Protein AF-A0A4R6IFG5-F1 (afdb_monomer_lite)

Foldseek 3Di:
DDPVVVVVVVVPPDPPVLFFDALLLLLLLLLQLLLVLLVLLLVLLVVCLVVVVLVVCVVVDDPVVVCCLVVVLVVLVVVCVVCVVVDALVGNQVSLVVSSNSLSNSLSSLLSVLCNVQVFDSVVLSVLSNVLSVLSNVLSVCSPPPPDDSVVSLVVSLVVLVVSLCCLLVVQPPDDDPVVNVVLNVQLVVLNVLLVVLSVVSVVVSVVSNVVTSNDDPSVSNSVSSVSSSSNNVSSSVNSNSSSVSSRDD

Radius of gyration: 21.95 Å; chains: 1; bounding box: 53×47×75 Å

Sequence (250 aa):
MSEQNLENNYSNLRIKKTYSYTASKYYGFTFLIFAIASAILVLGVYLFTYFNVANRIVMASDISVLSIIFFVPLILLFIFSFFRHKMPPKVFIPISIFLMLVISFWISTIVSLLIIYTSIDLNNIILIFFIPVAFMLLAGVTAWIPGLKISKAYNLLLIGTIAVFVTLIVGYFVTSNWVNTAILTLMTIVYFLMSVIEMYVLKKRAKYVSQIGGRMPLGELLLISFDSAFNLFYIYAMLVYYAALLFGKR

Secondary structure (DSSP, 8-state):
--HHHHHHHHHSS---------HHHHHHHHHHHHHHHHHHHHHHHHHHHHTTHHHHHHHHS-HHHHHHHHHHHHHHHHHHHHHGGG--HHHHHHHHHHHHHHHHHHHHHHHHHHHHHHT--HHHHHHHHHHHHHHHHHHHHHTTSTT--HHHHHHHHHHHHHHHHHHHHHTTTTSS-HHHHHHHHHHHHHHHHHHHHHHHHHHHHHHHHHHHTT-S-HHHHHHHHHHHHHHHHHHHHHHHHHHHHHHT--

pLDDT: mean 75.71, std 14.69, range [36.12, 94.62]

Structure (mmCIF, N/CA/C/O backbone):
data_AF-A0A4R6IFG5-F1
#
_entry.id   AF-A0A4R6IFG5-F1
#
loop_
_atom_site.group_PDB
_atom_site.id
_atom_site.type_symbol
_atom_site.label_atom_id
_atom_site.label_alt_id
_atom_site.label_comp_id
_atom_site.label_asym_id
_atom_site.label_entity_id
_atom_site.label_seq_id
_atom_site.pdbx_PDB_ins_code
_atom_site.Cartn_x
_atom_site.Cartn_y
_atom_site.Cartn_z
_atom_site.occupancy
_atom_site.B_iso_or_equiv
_atom_site.auth_seq_id
_atom_site.auth_comp_id
_atom_site.auth_asym_id
_atom_site.auth_atom_id
_atom_site.pdbx_PDB_model_num
ATOM 1 N N . MET A 1 1 ? -19.857 25.730 52.668 1.00 52.38 1 MET A N 1
ATOM 2 C CA . MET A 1 1 ? -19.714 25.401 51.233 1.00 52.38 1 MET A CA 1
ATOM 3 C C . MET A 1 1 ? -20.719 24.292 50.963 1.00 52.38 1 MET A C 1
ATOM 5 O O . MET A 1 1 ? -20.571 23.236 51.556 1.00 52.38 1 MET A O 1
ATOM 9 N N . SER A 1 2 ? -21.827 24.588 50.277 1.00 52.09 2 SER A N 1
ATOM 10 C CA . SER A 1 2 ? -22.988 23.685 50.196 1.00 52.09 2 SER A CA 1
ATOM 11 C C . SER A 1 2 ? -22.683 22.434 49.366 1.00 52.09 2 SER A C 1
ATOM 13 O O . SER A 1 2 ? -21.966 22.516 48.371 1.00 52.09 2 SER A O 1
ATOM 15 N N . GLU A 1 3 ? -23.249 21.288 49.748 1.00 49.12 3 GLU A N 1
ATOM 16 C CA . GLU A 1 3 ? -23.127 20.010 49.020 1.00 49.12 3 GLU A CA 1
ATOM 17 C C . GLU A 1 3 ? -23.581 20.122 47.551 1.00 49.12 3 GLU A C 1
ATOM 19 O O . GLU A 1 3 ? -22.989 19.502 46.669 1.00 49.12 3 GLU A O 1
ATOM 24 N N . GLN A 1 4 ? -24.508 21.039 47.253 1.00 49.53 4 GLN A N 1
ATOM 25 C CA . GLN A 1 4 ? -24.916 21.389 45.886 1.00 49.53 4 GLN A CA 1
ATOM 26 C C . GLN A 1 4 ? -23.773 21.951 45.013 1.00 49.53 4 GLN A C 1
ATOM 28 O O . GLN A 1 4 ? -23.776 21.767 43.796 1.00 49.53 4 GLN A O 1
ATOM 33 N N . ASN A 1 5 ? -22.765 22.604 45.605 1.00 49.41 5 ASN A N 1
ATOM 34 C CA . ASN A 1 5 ? -21.588 23.090 44.871 1.00 49.41 5 ASN A CA 1
ATOM 35 C C . ASN A 1 5 ? -20.539 21.992 44.625 1.00 49.41 5 ASN A C 1
ATOM 37 O O . ASN A 1 5 ? -19.701 22.144 43.735 1.00 49.41 5 ASN A O 1
ATOM 41 N N . LEU A 1 6 ? -20.583 20.885 45.374 1.00 46.44 6 LEU A N 1
ATOM 42 C CA . LEU A 1 6 ? -19.773 19.696 45.100 1.00 46.44 6 LEU A CA 1
ATOM 43 C C . LEU A 1 6 ? -20.414 18.860 43.983 1.00 46.44 6 LEU A C 1
ATOM 45 O O . LEU A 1 6 ? -19.721 18.512 43.029 1.00 46.44 6 LEU A O 1
ATOM 49 N N . GLU A 1 7 ? -21.732 18.638 44.010 1.00 43.41 7 GLU A N 1
ATOM 50 C CA . GLU A 1 7 ? -22.449 17.928 42.934 1.00 43.41 7 GLU A CA 1
ATOM 51 C C . GLU A 1 7 ? -22.349 18.630 41.567 1.00 43.41 7 GLU A C 1
ATOM 53 O O . GLU A 1 7 ? -22.131 17.973 40.544 1.00 43.41 7 GLU A O 1
ATOM 58 N N . ASN A 1 8 ? -22.404 19.966 41.532 1.00 48.03 8 ASN A N 1
ATOM 59 C CA . ASN A 1 8 ? -22.217 20.732 40.292 1.00 48.03 8 ASN A CA 1
ATOM 60 C C . ASN A 1 8 ? -20.776 20.706 39.748 1.00 48.03 8 ASN A C 1
ATOM 62 O O . ASN A 1 8 ? -20.563 20.926 38.552 1.00 48.03 8 ASN A O 1
ATOM 66 N N . ASN A 1 9 ? -19.782 20.408 40.591 1.00 42.38 9 ASN A N 1
ATOM 67 C CA . ASN A 1 9 ? -18.395 20.239 40.152 1.00 42.38 9 ASN A CA 1
ATOM 68 C C . ASN A 1 9 ? -18.113 18.815 39.646 1.00 42.38 9 ASN A C 1
ATOM 70 O O . ASN A 1 9 ? -17.339 18.644 38.704 1.00 42.38 9 ASN A O 1
ATOM 74 N N . TYR A 1 10 ? -18.779 17.795 40.197 1.00 42.22 10 TYR A N 1
ATOM 75 C CA . TYR A 1 10 ? -18.633 16.413 39.723 1.00 42.22 10 TYR A CA 1
ATOM 76 C C . TYR A 1 10 ? -19.412 16.125 38.432 1.00 42.22 10 TYR A C 1
ATOM 78 O O . TYR A 1 10 ? -18.939 15.341 37.611 1.00 42.22 10 TYR A O 1
ATOM 86 N N . SER A 1 11 ? -20.543 16.793 38.187 1.00 40.38 11 SER A N 1
ATOM 87 C CA . SER A 1 11 ? -21.292 16.649 36.925 1.00 40.38 11 SER A CA 1
ATOM 88 C C . SER A 1 11 ? -20.591 17.298 35.719 1.00 40.38 11 SER A C 1
ATOM 90 O O . SER A 1 11 ? -20.752 16.835 34.588 1.00 40.38 11 SER A O 1
ATOM 92 N N . ASN A 1 12 ? -19.741 18.306 35.951 1.00 37.75 12 ASN A N 1
ATOM 93 C CA . ASN A 1 12 ? -18.931 18.962 34.916 1.00 37.75 12 ASN A CA 1
ATOM 94 C C . ASN A 1 12 ? -17.578 18.274 34.639 1.00 37.75 12 ASN A C 1
ATOM 96 O O . ASN A 1 12 ? -16.922 18.564 33.634 1.00 37.75 12 ASN A O 1
ATOM 100 N N . LEU A 1 13 ? -17.157 17.315 35.468 1.00 40.28 13 LEU A N 1
ATOM 101 C CA . LEU A 1 13 ? -15.914 16.567 35.279 1.00 40.28 13 LEU A CA 1
ATOM 102 C C . LEU A 1 13 ? -16.174 15.226 34.576 1.00 40.28 13 LEU A C 1
ATOM 104 O O . LEU A 1 13 ? -16.272 14.169 35.188 1.00 40.28 13 LEU A O 1
ATOM 108 N N . ARG A 1 14 ? -16.129 15.281 33.239 1.00 40.69 14 ARG A N 1
ATOM 109 C CA . ARG A 1 14 ? -15.938 14.150 32.304 1.00 40.69 14 ARG A CA 1
ATOM 110 C C . ARG A 1 14 ? -17.153 13.266 32.001 1.00 40.69 14 ARG A C 1
ATOM 112 O O . ARG A 1 14 ? -17.050 12.042 32.026 1.00 40.69 14 ARG A O 1
ATOM 119 N N . ILE A 1 15 ? -18.167 13.840 31.356 1.00 38.75 15 ILE A N 1
ATOM 120 C CA . ILE A 1 15 ? -18.724 13.145 30.181 1.00 38.75 15 ILE A CA 1
ATOM 121 C C . ILE A 1 15 ? -17.725 13.346 29.035 1.00 38.75 15 ILE A C 1
ATOM 123 O O . ILE A 1 15 ? -17.885 14.181 28.145 1.00 38.75 15 ILE A O 1
ATOM 127 N N . LYS A 1 16 ? -16.611 12.607 29.079 1.00 38.03 16 LYS A N 1
ATOM 128 C CA . LYS A 1 16 ? -15.703 12.494 27.936 1.00 38.03 16 LYS A CA 1
ATOM 129 C C . LYS A 1 16 ? -16.505 11.756 26.868 1.00 38.03 16 LYS A C 1
ATOM 131 O O . LYS A 1 16 ? -16.640 10.541 26.990 1.00 38.03 16 LYS A O 1
ATOM 136 N N . LYS A 1 17 ? -17.095 12.494 25.908 1.00 36.12 17 LYS A N 1
ATOM 137 C CA . LYS A 1 17 ? -17.912 11.978 24.787 1.00 36.12 17 LYS A CA 1
ATOM 138 C C . LYS A 1 17 ? -17.395 10.604 24.364 1.00 36.12 17 LYS A C 1
ATOM 140 O O . LYS A 1 17 ? -16.374 10.492 23.684 1.00 36.12 17 LYS A O 1
ATOM 145 N N . THR A 1 18 ? -18.061 9.560 24.841 1.00 37.50 18 THR A N 1
ATOM 146 C CA . THR A 1 18 ? -17.676 8.176 24.590 1.00 37.50 18 THR A CA 1
ATOM 147 C C . THR A 1 18 ? -18.303 7.852 23.250 1.00 37.50 18 THR A C 1
ATOM 149 O O . THR A 1 18 ? -19.465 7.471 23.145 1.00 37.50 18 THR A O 1
ATOM 152 N N . TYR A 1 19 ? -17.588 8.196 22.183 1.00 45.41 19 TYR A N 1
ATOM 153 C CA . TYR A 1 19 ? -18.059 7.933 20.836 1.00 45.41 19 TYR A CA 1
ATOM 154 C C . TYR A 1 19 ? -18.209 6.419 20.677 1.00 45.41 19 TYR A C 1
ATOM 156 O O . TYR A 1 19 ? -17.234 5.677 20.773 1.00 45.41 19 TYR A O 1
ATOM 164 N N . SER A 1 20 ? -19.434 5.964 20.406 1.00 51.59 20 SER A N 1
ATOM 165 C CA . SER A 1 20 ? -19.686 4.586 19.995 1.00 51.59 20 SER A CA 1
ATOM 166 C C . SER A 1 20 ? -18.976 4.338 18.661 1.00 51.59 20 SER A C 1
ATOM 168 O O . SER A 1 20 ? -19.439 4.736 17.582 1.00 51.59 20 SER A O 1
ATOM 170 N N . TYR A 1 21 ? -17.767 3.786 18.741 1.00 62.19 21 TYR A N 1
ATOM 171 C CA . TYR A 1 21 ? -17.022 3.314 17.588 1.00 62.19 21 TYR A CA 1
ATOM 172 C C . TYR A 1 21 ? -17.404 1.862 17.336 1.00 62.19 21 TYR A C 1
ATOM 174 O O . TYR A 1 21 ? -17.210 0.987 18.175 1.00 62.19 21 TYR A O 1
ATOM 182 N N . THR A 1 22 ? -18.005 1.632 16.175 1.00 71.81 22 THR A N 1
ATOM 183 C CA . THR A 1 22 ? -18.441 0.319 15.709 1.00 71.81 22 THR A CA 1
ATOM 184 C C . THR A 1 22 ? -17.371 -0.290 14.806 1.00 71.81 22 THR A C 1
ATOM 186 O O . THR A 1 22 ? -16.536 0.426 14.248 1.00 71.81 22 THR A O 1
ATOM 189 N N . ALA A 1 23 ? -17.433 -1.607 14.587 1.00 76.19 23 ALA A N 1
ATOM 190 C CA . ALA A 1 23 ? -16.610 -2.298 13.586 1.00 76.19 23 ALA A CA 1
ATOM 191 C C . ALA A 1 23 ? -16.649 -1.608 12.205 1.00 76.19 23 ALA A C 1
ATOM 193 O O . ALA A 1 23 ? -15.651 -1.591 11.493 1.00 76.19 23 ALA A O 1
ATOM 194 N N . SER A 1 24 ? -17.782 -0.980 11.869 1.00 76.62 24 SER A N 1
ATOM 195 C CA . SER A 1 24 ? -17.971 -0.191 10.648 1.00 76.62 24 SER A CA 1
ATOM 196 C C . SER A 1 24 ? -16.942 0.929 10.503 1.00 76.62 24 SER A C 1
ATOM 198 O O . SER A 1 24 ? -16.309 1.060 9.461 1.00 76.62 24 SER A O 1
ATOM 200 N N . LYS A 1 25 ? -16.707 1.695 11.575 1.00 81.19 25 LYS A N 1
ATOM 201 C CA . LYS A 1 25 ? -15.750 2.808 11.557 1.00 81.19 25 LYS A CA 1
ATOM 202 C C . LYS A 1 25 ? -14.307 2.318 11.457 1.00 81.19 25 LYS A C 1
ATOM 204 O O . LYS A 1 25 ? -13.521 2.936 10.754 1.00 81.19 25 LYS A O 1
ATOM 209 N N . TYR A 1 26 ? -13.971 1.200 12.104 1.00 87.31 26 TYR A N 1
ATOM 210 C CA . TYR A 1 26 ? -12.653 0.567 11.960 1.00 87.31 26 TYR A CA 1
ATOM 211 C C . TYR A 1 26 ? -12.366 0.167 10.504 1.00 87.31 26 TYR A C 1
ATOM 213 O O . TYR A 1 26 ? -11.314 0.520 9.966 1.00 87.31 26 TYR A O 1
ATOM 221 N N . TYR A 1 27 ? -13.314 -0.509 9.844 1.00 84.75 27 TYR A N 1
ATOM 222 C CA . TYR A 1 27 ? -13.197 -0.824 8.418 1.00 84.75 27 TYR A CA 1
ATOM 223 C C . TYR A 1 27 ? -13.094 0.442 7.570 1.00 84.75 27 TYR A C 1
ATOM 225 O O . TYR A 1 27 ? -12.219 0.528 6.715 1.00 84.75 27 TYR A O 1
ATOM 233 N N . GLY A 1 28 ? -13.930 1.442 7.856 1.00 84.31 28 GLY A N 1
ATOM 234 C CA . GLY A 1 28 ? -13.919 2.721 7.158 1.00 84.31 28 GLY A CA 1
ATOM 235 C C . GLY A 1 28 ? -12.562 3.414 7.209 1.00 84.31 28 GLY A C 1
ATOM 236 O O . GLY A 1 28 ? -12.022 3.742 6.159 1.00 84.31 28 GLY A O 1
ATOM 237 N N . PHE A 1 29 ? -11.977 3.586 8.400 1.00 89.00 29 PHE A N 1
ATOM 238 C CA . PHE A 1 29 ? -10.640 4.172 8.546 1.00 89.00 29 PHE A CA 1
ATOM 239 C C . PHE A 1 29 ? -9.570 3.339 7.846 1.00 89.00 29 PHE A C 1
ATOM 241 O O . PHE A 1 29 ? -8.767 3.887 7.097 1.00 89.00 29 PHE A O 1
ATOM 248 N N . THR A 1 30 ? -9.570 2.023 8.063 1.00 90.81 30 THR A N 1
ATOM 249 C CA . THR A 1 30 ? -8.549 1.139 7.492 1.00 90.81 30 THR A CA 1
ATOM 250 C C . THR A 1 30 ? -8.561 1.184 5.965 1.00 90.81 30 THR A C 1
ATOM 252 O O . THR A 1 30 ? -7.515 1.373 5.347 1.00 90.81 30 THR A O 1
ATOM 255 N N . PHE A 1 31 ? -9.737 1.044 5.350 1.00 89.31 31 PHE A N 1
ATOM 256 C CA . PHE A 1 31 ? -9.874 1.022 3.896 1.00 89.31 31 PHE A CA 1
ATOM 257 C C . PHE A 1 31 ? -9.618 2.388 3.263 1.00 89.31 31 PHE A C 1
ATOM 259 O O . PHE A 1 31 ? -9.010 2.435 2.200 1.00 89.31 31 PHE A O 1
ATOM 266 N N . LEU A 1 32 ? -9.993 3.495 3.918 1.00 89.81 32 LEU A N 1
ATOM 267 C CA . LEU A 1 32 ? -9.644 4.839 3.443 1.00 89.81 32 LEU A CA 1
ATOM 268 C C . LEU A 1 32 ? -8.134 5.079 3.457 1.00 89.81 32 LEU A C 1
ATOM 270 O O . LEU A 1 32 ? -7.591 5.521 2.451 1.00 89.81 32 LEU A O 1
ATOM 274 N N . ILE A 1 33 ? -7.452 4.770 4.565 1.00 92.75 33 ILE A N 1
ATOM 275 C CA . ILE A 1 33 ? -5.995 4.953 4.674 1.00 92.75 33 ILE A CA 1
ATOM 276 C C . ILE A 1 33 ? -5.283 4.097 3.623 1.00 92.75 33 ILE A C 1
ATOM 278 O O . ILE A 1 33 ? -4.436 4.607 2.892 1.00 92.75 33 ILE A O 1
ATOM 282 N N . PHE A 1 34 ? -5.671 2.823 3.512 1.00 91.50 34 PHE A N 1
ATOM 283 C CA . PHE A 1 34 ? -5.173 1.925 2.474 1.00 91.50 34 PHE A CA 1
ATOM 284 C C . PHE A 1 34 ? -5.391 2.512 1.076 1.00 91.50 34 PHE A C 1
ATOM 286 O O . PHE A 1 34 ? -4.447 2.605 0.300 1.00 91.50 34 PHE A O 1
ATOM 293 N N . ALA A 1 35 ? -6.617 2.927 0.751 1.00 89.62 35 ALA A N 1
ATOM 294 C CA . ALA A 1 35 ? -6.957 3.396 -0.585 1.00 89.62 35 ALA A CA 1
ATOM 295 C C . ALA A 1 35 ? -6.208 4.681 -0.949 1.00 89.62 35 ALA A C 1
ATOM 297 O O . ALA A 1 35 ? -5.727 4.797 -2.070 1.00 89.62 35 ALA A O 1
ATOM 298 N N . ILE A 1 36 ? -6.055 5.616 -0.008 1.00 92.81 36 ILE A N 1
ATOM 299 C CA . ILE A 1 36 ? -5.284 6.846 -0.223 1.00 92.81 36 ILE A CA 1
ATOM 300 C C . ILE A 1 36 ? -3.812 6.511 -0.488 1.00 92.81 36 ILE A C 1
ATOM 302 O O . ILE A 1 36 ? -3.252 6.988 -1.472 1.00 92.81 36 ILE A O 1
ATOM 306 N N . ALA A 1 37 ? -3.192 5.664 0.340 1.00 94.06 37 ALA A N 1
ATOM 307 C CA . ALA A 1 37 ? -1.796 5.267 0.154 1.00 94.06 37 ALA A CA 1
ATOM 308 C C . ALA A 1 37 ? -1.585 4.535 -1.184 1.00 94.06 37 ALA A C 1
ATOM 310 O O . ALA A 1 37 ? -0.676 4.860 -1.945 1.00 94.06 37 ALA A O 1
ATOM 311 N N . SER A 1 38 ? -2.474 3.601 -1.520 1.00 92.56 38 SER A N 1
ATOM 312 C CA . SER A 1 38 ? -2.431 2.866 -2.783 1.00 92.56 38 SER A CA 1
ATOM 313 C C . SER A 1 38 ? -2.693 3.765 -3.996 1.00 92.56 38 SER A C 1
ATOM 315 O O . SER A 1 38 ? -2.057 3.579 -5.030 1.00 92.56 38 SER A O 1
ATOM 317 N N . ALA A 1 39 ? -3.570 4.769 -3.885 1.00 92.00 39 ALA A N 1
ATOM 318 C CA . ALA A 1 39 ? -3.789 5.760 -4.938 1.00 92.00 39 ALA A CA 1
ATOM 319 C C . ALA A 1 39 ? -2.534 6.606 -5.179 1.00 92.00 39 ALA A C 1
ATOM 321 O O . ALA A 1 39 ? -2.163 6.813 -6.330 1.00 92.00 39 ALA A O 1
ATOM 322 N N . ILE A 1 40 ? -1.853 7.043 -4.113 1.00 94.62 40 ILE A N 1
ATOM 323 C CA . ILE A 1 40 ? -0.576 7.767 -4.213 1.00 94.62 40 ILE A CA 1
ATOM 324 C C . ILE A 1 40 ? 0.470 6.911 -4.932 1.00 94.62 40 ILE A C 1
ATOM 326 O O . ILE A 1 40 ? 1.160 7.422 -5.807 1.00 94.62 40 ILE A O 1
ATOM 330 N N . LEU A 1 41 ? 0.559 5.617 -4.614 1.00 94.31 41 LEU A N 1
ATOM 331 C CA . LEU A 1 41 ? 1.458 4.689 -5.302 1.00 94.31 41 LEU A CA 1
ATOM 332 C C . LEU A 1 41 ? 1.118 4.569 -6.795 1.00 94.31 41 LEU A C 1
ATOM 334 O O . LEU A 1 41 ? 1.992 4.746 -7.636 1.00 94.31 41 LEU A O 1
ATOM 338 N N . VAL A 1 42 ? -0.141 4.309 -7.157 1.00 91.88 42 VAL A N 1
ATOM 339 C CA . VAL A 1 42 ? -0.525 4.131 -8.573 1.00 91.88 42 VAL A CA 1
ATOM 340 C C . VAL A 1 42 ? -0.364 5.431 -9.372 1.00 91.88 42 VAL A C 1
ATOM 342 O O . VAL A 1 42 ? 0.144 5.406 -10.493 1.00 91.88 42 VAL A O 1
ATOM 345 N N . LEU A 1 43 ? -0.727 6.578 -8.789 1.00 92.25 43 LEU A N 1
ATOM 346 C CA . LEU A 1 43 ? -0.474 7.893 -9.387 1.00 92.25 43 LEU A CA 1
ATOM 347 C C . LEU A 1 43 ? 1.026 8.174 -9.514 1.00 92.25 43 LEU A C 1
ATOM 349 O O . LEU A 1 43 ? 1.457 8.718 -10.526 1.00 92.25 43 LEU A O 1
ATOM 353 N N . GLY A 1 44 ? 1.820 7.776 -8.520 1.00 92.25 44 GLY A N 1
ATOM 354 C CA . GLY A 1 44 ? 3.276 7.856 -8.552 1.00 92.25 44 GLY A CA 1
ATOM 355 C C . GLY A 1 44 ? 3.856 7.091 -9.735 1.00 92.25 44 GLY A C 1
ATOM 356 O O . GLY A 1 44 ? 4.626 7.669 -10.498 1.00 92.25 44 GLY A O 1
ATOM 357 N N . VAL A 1 45 ? 3.436 5.837 -9.945 1.00 91.44 45 VAL A N 1
ATOM 358 C CA . VAL A 1 45 ? 3.821 5.032 -11.119 1.00 91.44 45 VAL A CA 1
ATOM 359 C C . VAL A 1 45 ? 3.490 5.779 -12.410 1.00 91.44 45 VAL A C 1
ATOM 361 O O . VAL A 1 45 ? 4.384 6.006 -13.222 1.00 91.44 45 VAL A O 1
ATOM 364 N N . TYR A 1 46 ? 2.239 6.225 -12.574 1.00 90.81 46 TYR A N 1
ATOM 365 C CA . TYR A 1 46 ? 1.801 6.937 -13.779 1.00 90.81 46 TYR A CA 1
ATOM 366 C C . TYR A 1 46 ? 2.644 8.180 -14.060 1.00 90.81 46 TYR A C 1
ATOM 368 O O . TYR A 1 46 ? 3.202 8.320 -15.147 1.00 90.81 46 TYR A O 1
ATOM 376 N N . LEU A 1 47 ? 2.767 9.071 -13.073 1.00 91.56 47 LEU A N 1
ATOM 377 C CA . LEU A 1 47 ? 3.497 10.327 -13.221 1.00 91.56 47 LEU A CA 1
ATOM 378 C C . LEU A 1 47 ? 4.983 10.067 -13.473 1.00 91.56 47 LEU A C 1
ATOM 380 O O . LEU A 1 47 ? 5.585 10.723 -14.321 1.00 91.56 47 LEU A O 1
ATOM 384 N N . PHE A 1 48 ? 5.585 9.100 -12.779 1.00 91.88 48 PHE A N 1
ATOM 385 C CA . PHE A 1 48 ? 7.008 8.815 -12.931 1.00 91.88 48 PHE A CA 1
ATOM 386 C C . PHE A 1 48 ? 7.315 8.213 -14.294 1.00 91.88 48 PHE A C 1
ATOM 388 O O . PHE A 1 48 ? 8.391 8.484 -14.828 1.00 91.88 48 PHE A O 1
ATOM 395 N N . THR A 1 49 ? 6.406 7.411 -14.851 1.00 89.94 49 THR A N 1
ATOM 396 C CA . THR A 1 49 ? 6.552 6.867 -16.203 1.00 89.94 49 THR A CA 1
ATOM 397 C C . THR A 1 49 ? 6.299 7.940 -17.254 1.00 89.94 49 THR A C 1
ATOM 399 O O . THR A 1 49 ? 7.147 8.148 -18.117 1.00 89.94 49 THR A O 1
ATOM 402 N N . TYR A 1 50 ? 5.199 8.689 -17.141 1.00 88.94 50 TYR A N 1
ATOM 403 C CA . TYR A 1 50 ? 4.817 9.730 -18.100 1.00 88.94 50 TYR A CA 1
ATOM 404 C C . TYR A 1 50 ? 5.872 10.840 -18.219 1.00 88.94 50 TYR A C 1
ATOM 406 O O . TYR A 1 50 ? 6.279 11.209 -19.317 1.00 88.94 50 TYR A O 1
ATOM 414 N N . PHE A 1 51 ? 6.371 11.345 -17.088 1.00 90.00 51 PHE A N 1
ATOM 415 C CA . PHE A 1 51 ? 7.408 12.383 -17.062 1.00 90.00 51 PHE A CA 1
ATOM 416 C C . PHE A 1 51 ? 8.835 11.825 -17.145 1.00 90.00 51 PHE A C 1
ATOM 418 O O . PHE A 1 51 ? 9.804 12.588 -17.083 1.00 90.00 51 PHE A O 1
ATOM 425 N N . ASN A 1 52 ? 8.981 10.504 -17.280 1.00 87.06 52 ASN A N 1
ATOM 426 C CA . ASN A 1 52 ? 10.265 9.811 -17.343 1.00 87.06 52 ASN A CA 1
ATOM 427 C C . ASN A 1 52 ? 11.182 10.135 -16.140 1.00 87.06 52 ASN A C 1
ATOM 429 O O . ASN A 1 52 ? 12.409 10.171 -16.254 1.00 87.06 52 ASN A O 1
ATOM 433 N N . VAL A 1 53 ? 10.577 10.413 -14.977 1.00 85.44 53 VAL A N 1
ATOM 434 C CA . VAL A 1 53 ? 11.264 10.838 -13.744 1.00 85.44 53 VAL A CA 1
ATOM 435 C C . VAL A 1 53 ? 12.224 9.755 -13.288 1.00 85.44 53 VAL A C 1
ATOM 437 O O . VAL A 1 53 ? 13.362 10.052 -12.948 1.00 85.44 53 VAL A O 1
ATOM 440 N N . ALA A 1 54 ? 11.789 8.496 -13.331 1.00 80.50 54 ALA A N 1
ATOM 441 C CA . ALA A 1 54 ? 12.599 7.386 -12.860 1.00 80.50 54 ALA A CA 1
ATOM 442 C C . ALA A 1 54 ? 13.879 7.217 -13.701 1.00 80.50 54 ALA A C 1
ATOM 444 O O . ALA A 1 54 ? 14.963 7.081 -13.141 1.00 80.50 54 ALA A O 1
ATOM 445 N N . ASN A 1 55 ? 13.784 7.329 -15.032 1.00 83.19 55 ASN A N 1
ATOM 446 C CA . ASN A 1 55 ? 14.951 7.276 -15.917 1.00 83.19 55 ASN A CA 1
ATOM 447 C C . ASN A 1 55 ? 15.895 8.470 -15.690 1.00 83.19 55 ASN A C 1
ATOM 449 O O . ASN A 1 55 ? 17.108 8.302 -15.628 1.00 83.19 55 ASN A O 1
ATOM 453 N N . ARG A 1 56 ? 15.348 9.677 -15.482 1.00 83.62 56 ARG A N 1
ATOM 454 C CA . ARG A 1 56 ? 16.151 10.864 -15.136 1.00 83.62 56 ARG A CA 1
ATOM 455 C C . ARG A 1 56 ? 16.873 10.706 -13.801 1.00 83.62 56 ARG A C 1
ATOM 457 O O . ARG A 1 56 ? 18.025 11.108 -13.704 1.00 83.62 56 ARG A O 1
ATOM 464 N N . ILE A 1 57 ? 16.226 10.105 -12.801 1.00 81.19 57 ILE A N 1
ATOM 465 C CA . ILE A 1 57 ? 16.862 9.781 -11.519 1.00 81.19 57 ILE A CA 1
ATOM 466 C C . ILE A 1 57 ? 18.038 8.836 -11.762 1.00 81.19 57 ILE A C 1
ATOM 468 O O . ILE A 1 57 ? 19.130 9.135 -11.302 1.00 81.19 57 ILE A O 1
ATOM 472 N N . VAL A 1 58 ? 17.862 7.754 -12.524 1.00 80.12 58 VAL A N 1
ATOM 473 C CA . VAL A 1 58 ? 18.948 6.798 -12.808 1.00 80.12 58 VAL A CA 1
ATOM 474 C C . VAL A 1 58 ? 20.098 7.437 -13.591 1.00 80.12 58 VAL A C 1
ATOM 476 O O . VAL A 1 58 ? 21.252 7.185 -13.273 1.00 80.12 58 VAL A O 1
ATOM 479 N N . MET A 1 59 ? 19.803 8.286 -14.576 1.00 80.12 59 MET A N 1
ATOM 480 C CA . MET A 1 59 ? 20.825 8.934 -15.406 1.00 80.12 59 MET A CA 1
ATOM 481 C C . MET A 1 59 ? 21.590 10.053 -14.689 1.00 80.12 59 MET A C 1
ATOM 483 O O . MET A 1 59 ? 22.762 10.266 -14.979 1.00 80.12 59 MET A O 1
ATOM 487 N N . ALA A 1 60 ? 20.933 10.793 -13.793 1.00 75.75 60 ALA A N 1
ATOM 488 C CA . ALA A 1 60 ? 21.542 11.917 -13.081 1.00 75.75 60 ALA A CA 1
ATOM 489 C C . ALA A 1 60 ? 22.219 11.509 -11.763 1.00 75.75 60 ALA A C 1
ATOM 491 O O . ALA A 1 60 ? 22.981 12.293 -11.199 1.00 75.75 60 ALA A O 1
ATOM 492 N N . SER A 1 61 ? 21.908 10.320 -11.244 1.00 76.75 61 SER A N 1
ATOM 493 C CA . SER A 1 61 ? 22.354 9.880 -9.924 1.00 76.75 61 SER A CA 1
ATOM 494 C C . SER A 1 61 ? 23.600 9.016 -10.015 1.00 76.75 61 SER A C 1
ATOM 496 O O . SER A 1 61 ? 23.637 8.029 -10.743 1.00 76.75 61 SER A O 1
ATOM 498 N N . ASP A 1 62 ? 24.590 9.345 -9.193 1.00 79.12 62 ASP A N 1
ATOM 499 C CA . ASP A 1 62 ? 25.730 8.469 -8.950 1.00 79.12 62 ASP A CA 1
ATOM 500 C C . ASP A 1 62 ? 25.286 7.168 -8.236 1.00 79.12 62 ASP A C 1
ATOM 502 O O . ASP A 1 62 ? 24.228 7.110 -7.594 1.00 79.12 62 ASP A O 1
ATOM 506 N N . ILE A 1 63 ? 26.101 6.112 -8.315 1.00 77.19 63 ILE A N 1
ATOM 507 C CA . ILE A 1 63 ? 25.832 4.779 -7.736 1.00 77.19 63 ILE A CA 1
ATOM 508 C C . ILE A 1 63 ? 25.517 4.878 -6.233 1.00 77.19 63 ILE A C 1
ATOM 510 O O . ILE A 1 63 ? 24.685 4.132 -5.706 1.00 77.19 63 ILE A O 1
ATOM 514 N N . SER A 1 64 ? 26.142 5.837 -5.551 1.00 73.44 64 SER A N 1
ATOM 515 C CA . SER A 1 64 ? 25.929 6.164 -4.139 1.00 73.44 64 SER A CA 1
ATOM 516 C C . SER A 1 64 ? 24.504 6.666 -3.848 1.00 73.44 64 SER A C 1
ATOM 518 O O . SER A 1 64 ? 23.884 6.263 -2.865 1.00 73.44 64 SER A O 1
ATOM 520 N N . VAL A 1 65 ? 23.930 7.483 -4.731 1.00 75.06 65 VAL A N 1
ATOM 521 C CA . VAL A 1 65 ? 22.569 8.025 -4.592 1.00 75.06 65 VAL A CA 1
ATOM 522 C C . VAL A 1 65 ? 21.526 6.952 -4.902 1.00 75.06 65 VAL A C 1
ATOM 524 O O . VAL A 1 65 ? 20.525 6.835 -4.192 1.00 75.06 65 VAL A O 1
ATOM 527 N N . LEU A 1 66 ? 21.784 6.103 -5.901 1.00 75.50 66 LEU A N 1
ATOM 528 C CA . LEU A 1 66 ? 20.918 4.963 -6.200 1.00 75.50 66 LEU A CA 1
ATOM 529 C C . LEU A 1 66 ? 20.859 3.988 -5.024 1.00 75.50 66 LEU A C 1
ATOM 531 O O . LEU A 1 66 ? 19.771 3.612 -4.592 1.00 75.50 66 LEU A O 1
ATOM 535 N N . SER A 1 67 ? 22.000 3.634 -4.435 1.00 75.00 67 SER A N 1
ATOM 536 C CA . SER A 1 67 ? 22.014 2.737 -3.274 1.00 75.00 67 SER A CA 1
ATOM 537 C C . SER A 1 67 ? 21.256 3.319 -2.071 1.00 75.00 67 SER A C 1
ATOM 539 O O . SER A 1 67 ? 20.530 2.579 -1.408 1.00 75.00 67 SER A O 1
ATOM 541 N N . ILE A 1 68 ? 21.282 4.635 -1.843 1.00 78.75 68 ILE A N 1
ATOM 542 C CA . ILE A 1 68 ? 20.441 5.285 -0.818 1.00 78.75 68 ILE A CA 1
ATOM 543 C C . ILE A 1 68 ? 18.944 5.087 -1.109 1.00 78.75 68 ILE A C 1
ATOM 545 O O . ILE A 1 68 ? 18.200 4.680 -0.216 1.00 78.75 68 ILE A O 1
ATOM 549 N N . ILE A 1 69 ? 18.503 5.312 -2.351 1.00 76.00 69 ILE A N 1
ATOM 550 C CA . ILE A 1 69 ? 17.094 5.161 -2.758 1.00 76.00 69 ILE A CA 1
ATOM 551 C C . ILE A 1 69 ? 16.602 3.718 -2.567 1.00 76.00 69 ILE A C 1
ATOM 553 O O . ILE A 1 69 ? 15.442 3.517 -2.214 1.00 76.00 69 ILE A O 1
ATOM 557 N N . PHE A 1 70 ? 17.466 2.717 -2.759 1.00 76.69 70 PHE A N 1
ATOM 558 C CA . PHE A 1 70 ? 17.094 1.305 -2.622 1.00 76.69 70 PHE A CA 1
ATOM 559 C C . PHE A 1 70 ? 17.209 0.759 -1.191 1.00 76.69 70 PHE A C 1
ATOM 561 O O . PHE A 1 70 ? 16.323 0.027 -0.749 1.00 76.69 70 PHE A O 1
ATOM 568 N N . PHE A 1 71 ? 18.266 1.097 -0.446 1.00 82.00 71 PHE A N 1
ATOM 569 C CA . PHE A 1 71 ? 18.540 0.482 0.858 1.00 82.00 71 PHE A CA 1
ATOM 570 C C . PHE A 1 71 ? 17.918 1.227 2.041 1.00 82.00 71 PHE A C 1
ATOM 572 O O . PHE A 1 71 ? 17.507 0.582 3.008 1.00 82.00 71 PHE A O 1
ATOM 579 N N . VAL A 1 72 ? 17.790 2.558 1.988 1.00 84.25 72 VAL A N 1
ATOM 580 C CA . VAL A 1 72 ? 17.229 3.332 3.112 1.00 84.25 72 VAL A CA 1
ATOM 581 C C . VAL A 1 72 ? 15.769 2.965 3.406 1.00 84.25 72 VAL A C 1
ATOM 583 O O . VAL A 1 72 ? 15.469 2.710 4.575 1.00 84.25 72 VAL A O 1
ATOM 586 N N . PRO A 1 73 ? 14.861 2.843 2.414 1.00 84.94 73 PRO A N 1
ATOM 587 C CA . PRO A 1 73 ? 13.495 2.373 2.663 1.00 84.94 73 PRO A CA 1
ATOM 588 C C . PRO A 1 73 ? 13.448 1.003 3.342 1.00 84.94 73 PRO A C 1
ATOM 590 O O . PRO A 1 73 ? 12.617 0.764 4.217 1.00 84.94 73 PRO A O 1
ATOM 593 N N . LEU A 1 74 ? 14.367 0.115 2.962 1.00 84.31 74 LEU A N 1
ATOM 594 C CA . LEU A 1 74 ? 14.439 -1.262 3.438 1.00 84.31 74 LEU A CA 1
ATOM 595 C C . LEU A 1 74 ? 14.907 -1.321 4.900 1.00 84.31 74 LEU A C 1
ATOM 597 O O . LEU A 1 74 ? 14.294 -1.999 5.725 1.00 84.31 74 LEU A O 1
ATOM 601 N N . ILE A 1 75 ? 15.929 -0.535 5.248 1.00 86.44 75 ILE A N 1
ATOM 602 C CA . ILE A 1 75 ? 16.409 -0.378 6.628 1.00 86.44 75 ILE A CA 1
ATOM 603 C C . ILE A 1 75 ? 15.327 0.263 7.504 1.00 86.44 75 ILE A C 1
ATOM 605 O O . ILE A 1 75 ? 15.065 -0.210 8.610 1.00 86.44 75 ILE A O 1
ATOM 609 N N . LEU A 1 76 ? 14.655 1.307 7.012 1.00 87.25 76 LEU A N 1
ATOM 610 C CA . LEU A 1 76 ? 13.565 1.963 7.737 1.00 87.25 76 LEU A CA 1
ATOM 611 C C . LEU A 1 76 ? 12.396 1.004 7.996 1.00 87.25 76 LEU A C 1
ATOM 613 O O . LEU A 1 76 ? 11.878 0.962 9.112 1.00 87.25 76 LEU A O 1
ATOM 617 N N . LEU A 1 77 ? 12.021 0.194 7.001 1.00 86.88 77 LEU A N 1
ATOM 618 C CA . LEU A 1 77 ? 11.025 -0.871 7.138 1.00 86.88 77 LEU A CA 1
ATOM 619 C C . LEU A 1 77 ? 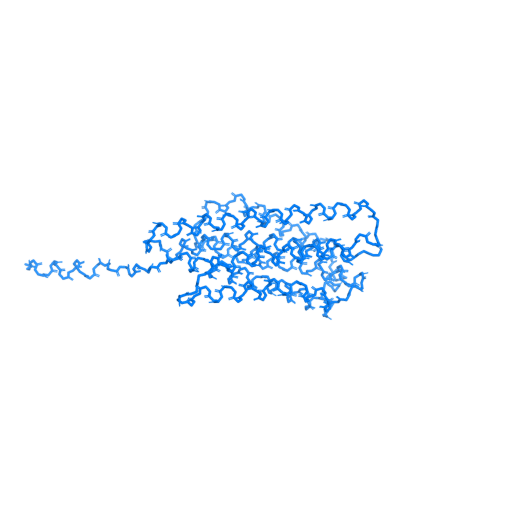11.425 -1.906 8.191 1.00 86.88 77 LEU A C 1
ATOM 621 O O . LEU A 1 77 ? 10.590 -2.321 8.999 1.00 86.88 77 LEU A O 1
ATOM 625 N N . PHE A 1 78 ? 12.695 -2.310 8.196 1.00 86.50 78 PHE A N 1
ATOM 626 C CA . PHE A 1 78 ? 13.229 -3.259 9.164 1.00 86.50 78 PHE A CA 1
ATOM 627 C C . PHE A 1 78 ? 13.144 -2.696 10.587 1.00 86.50 78 PHE A C 1
ATOM 629 O O . PHE A 1 78 ? 12.513 -3.303 11.453 1.00 86.50 78 PHE A O 1
ATOM 636 N N . ILE A 1 79 ? 13.681 -1.494 10.816 1.00 87.38 79 ILE A N 1
ATOM 637 C CA . ILE A 1 79 ? 13.626 -0.808 12.116 1.00 87.38 79 ILE A CA 1
ATOM 638 C C . ILE A 1 79 ? 12.171 -0.666 12.573 1.00 87.38 79 ILE A C 1
ATOM 640 O O . ILE A 1 79 ? 11.823 -1.037 13.696 1.00 87.38 79 ILE A O 1
ATOM 644 N N . PHE A 1 80 ? 11.288 -0.189 11.697 1.00 88.19 80 PHE A N 1
ATOM 645 C CA . PHE A 1 80 ? 9.879 -0.024 12.028 1.00 88.19 80 PHE A CA 1
ATOM 646 C C . PHE A 1 80 ? 9.214 -1.340 12.433 1.00 88.19 80 PHE A C 1
ATOM 648 O O . PHE A 1 80 ? 8.530 -1.390 13.453 1.00 88.19 80 PHE A O 1
ATOM 655 N N . SER A 1 81 ? 9.465 -2.423 11.697 1.00 84.88 81 SER A N 1
ATOM 656 C CA . SER A 1 81 ? 8.893 -3.741 11.990 1.00 84.88 81 SER A CA 1
ATOM 657 C C . SER A 1 81 ? 9.297 -4.261 13.372 1.00 84.88 81 SER A C 1
ATOM 659 O O . SER A 1 81 ? 8.468 -4.843 14.074 1.00 84.88 81 SER A O 1
ATOM 661 N N . PHE A 1 82 ? 10.535 -3.997 13.801 1.00 85.94 82 PHE A N 1
ATOM 662 C CA . PHE A 1 82 ? 11.014 -4.367 15.134 1.00 85.94 82 PHE A CA 1
ATOM 663 C C . PHE A 1 82 ? 10.415 -3.499 16.238 1.00 85.94 82 PHE A C 1
ATOM 665 O O . PHE A 1 82 ? 9.998 -4.023 17.270 1.00 85.94 82 PHE A O 1
ATOM 672 N N . PHE A 1 83 ? 10.334 -2.184 16.044 1.00 87.06 83 PHE A N 1
ATOM 673 C CA . PHE A 1 83 ? 9.938 -1.269 17.116 1.00 87.06 83 PHE A CA 1
ATOM 674 C C . PHE A 1 83 ? 8.436 -0.962 17.168 1.00 87.06 83 PHE A C 1
ATOM 676 O O . PHE A 1 83 ? 7.973 -0.470 18.198 1.00 87.06 83 PHE A O 1
ATOM 683 N N . ARG A 1 84 ? 7.646 -1.297 16.132 1.00 82.88 84 ARG A N 1
ATOM 684 C CA . ARG A 1 84 ? 6.228 -0.896 16.018 1.00 82.88 84 ARG A CA 1
ATOM 685 C C . ARG A 1 84 ? 5.375 -1.214 17.245 1.00 82.88 84 ARG A C 1
ATOM 687 O O . ARG A 1 84 ? 4.556 -0.399 17.646 1.00 82.88 84 ARG A O 1
ATOM 694 N N . HIS A 1 85 ? 5.597 -2.368 17.875 1.00 80.56 85 HIS A N 1
ATOM 695 C CA . HIS A 1 85 ? 4.790 -2.849 19.000 1.00 80.56 85 HIS A CA 1
ATOM 696 C C . HIS A 1 85 ? 5.013 -2.064 20.304 1.00 80.56 85 HIS A C 1
ATOM 698 O O . HIS A 1 85 ? 4.210 -2.177 21.227 1.00 80.56 85 HIS A O 1
ATOM 704 N N . LYS A 1 86 ? 6.087 -1.268 20.387 1.00 84.19 86 LYS A N 1
ATOM 705 C CA . LYS A 1 86 ? 6.428 -0.436 21.552 1.00 84.19 86 LYS A CA 1
ATOM 706 C C . LYS A 1 86 ? 6.134 1.052 21.330 1.00 84.19 86 LYS A C 1
ATOM 708 O O . LYS A 1 86 ? 6.350 1.850 22.238 1.00 84.19 86 LYS A O 1
ATOM 713 N N . MET A 1 87 ? 5.679 1.450 20.139 1.00 85.25 87 MET A N 1
ATOM 714 C CA . MET A 1 87 ? 5.507 2.864 19.800 1.00 85.25 87 MET A CA 1
ATOM 715 C C . MET A 1 87 ? 4.169 3.421 20.309 1.00 85.25 87 MET A C 1
ATOM 717 O O . MET A 1 87 ? 3.119 2.831 20.048 1.00 85.25 87 MET A O 1
ATOM 721 N N . PRO A 1 88 ? 4.158 4.594 20.970 1.00 86.62 88 PRO A N 1
ATOM 722 C CA . PRO A 1 88 ? 2.912 5.266 21.316 1.00 86.62 88 PRO A CA 1
ATOM 723 C C . PRO A 1 88 ? 2.209 5.810 20.053 1.00 86.62 88 PRO A C 1
ATOM 725 O O . PRO A 1 88 ? 2.888 6.167 19.085 1.00 86.62 88 PRO A O 1
ATOM 728 N N . PRO A 1 89 ? 0.869 5.992 20.058 1.00 83.31 89 PRO A N 1
ATOM 729 C CA . PRO A 1 89 ? 0.107 6.428 18.878 1.00 83.31 89 PRO A CA 1
ATOM 730 C C . PRO A 1 89 ? 0.619 7.714 18.218 1.00 83.31 89 PRO A C 1
ATOM 732 O O . PRO A 1 89 ? 0.623 7.823 16.994 1.00 83.31 89 PRO A O 1
ATOM 735 N N . LYS A 1 90 ? 1.093 8.673 19.027 1.00 86.75 90 LYS A N 1
ATOM 736 C CA . LYS A 1 90 ? 1.632 9.962 18.558 1.00 86.75 90 LYS A CA 1
ATOM 737 C C . LYS A 1 90 ? 2.877 9.819 17.678 1.00 86.75 90 LYS A C 1
ATOM 739 O O . LYS A 1 90 ? 3.146 10.707 16.884 1.00 86.75 90 LYS A O 1
ATOM 744 N N . VAL A 1 91 ? 3.626 8.732 17.844 1.00 88.25 91 VAL A N 1
ATOM 745 C CA . VAL A 1 91 ? 4.853 8.435 17.091 1.00 88.25 91 VAL A CA 1
ATOM 746 C C . VAL A 1 91 ? 4.560 7.415 15.993 1.00 88.25 91 VAL A C 1
ATOM 748 O O . VAL A 1 91 ? 4.990 7.586 14.857 1.00 88.25 91 VAL A O 1
ATOM 751 N N . PHE A 1 92 ? 3.756 6.396 16.306 1.00 89.50 92 PHE A N 1
ATOM 752 C CA . PHE A 1 92 ? 3.398 5.334 15.371 1.00 89.50 92 PHE A CA 1
ATOM 753 C C . PHE A 1 92 ? 2.702 5.861 14.110 1.00 89.50 92 PHE A C 1
ATOM 755 O O . PHE A 1 92 ? 3.075 5.479 13.003 1.00 89.50 92 PHE A O 1
ATOM 762 N N . ILE A 1 93 ? 1.708 6.746 14.260 1.00 88.94 93 ILE A N 1
ATOM 763 C CA . ILE A 1 93 ? 0.906 7.228 13.127 1.00 88.94 93 ILE A CA 1
ATOM 764 C C . ILE A 1 93 ? 1.760 8.049 12.139 1.00 88.94 93 ILE A C 1
ATOM 766 O O . ILE A 1 93 ? 1.778 7.682 10.963 1.00 88.94 93 ILE A O 1
ATOM 770 N N . PRO A 1 94 ? 2.514 9.091 12.559 1.00 90.88 94 PRO A N 1
ATOM 771 C CA . PRO A 1 94 ? 3.370 9.840 11.636 1.00 90.88 94 PRO A CA 1
ATOM 772 C C . PRO A 1 94 ? 4.420 8.971 10.941 1.00 90.88 94 PRO A C 1
ATOM 774 O O . PRO A 1 94 ? 4.616 9.112 9.737 1.00 90.88 94 PRO A O 1
ATOM 777 N N . ILE A 1 95 ? 5.055 8.041 11.666 1.00 90.81 95 ILE A N 1
ATOM 778 C CA . ILE A 1 95 ? 6.050 7.134 11.076 1.00 90.81 95 ILE A CA 1
ATOM 779 C C . ILE A 1 95 ? 5.395 6.189 10.063 1.00 90.81 95 ILE A C 1
ATOM 781 O O . ILE A 1 95 ? 5.952 5.980 8.990 1.00 90.81 95 ILE A O 1
ATOM 785 N N . SER A 1 96 ? 4.202 5.661 10.355 1.00 90.12 96 SER A N 1
ATOM 786 C CA . SER A 1 96 ? 3.464 4.798 9.421 1.00 90.12 96 SER A CA 1
ATOM 787 C C . SER A 1 96 ? 3.119 5.535 8.128 1.00 90.12 96 SER A C 1
ATOM 789 O O . SER A 1 96 ? 3.315 4.989 7.047 1.00 90.12 96 SER A O 1
ATOM 791 N N . ILE A 1 97 ? 2.655 6.787 8.227 1.00 92.19 97 ILE A N 1
ATOM 792 C CA . ILE A 1 97 ? 2.371 7.640 7.062 1.00 92.19 97 ILE A CA 1
ATOM 793 C C . ILE A 1 97 ? 3.652 7.890 6.266 1.00 92.19 97 ILE A C 1
ATOM 795 O O . ILE A 1 97 ? 3.671 7.691 5.053 1.00 92.19 97 ILE A O 1
ATOM 799 N N . PHE A 1 98 ? 4.731 8.289 6.943 1.00 92.50 98 PHE A N 1
ATOM 800 C CA . PHE A 1 98 ? 6.021 8.527 6.303 1.00 92.50 98 PHE A CA 1
ATOM 801 C C . PHE A 1 98 ? 6.519 7.279 5.564 1.00 92.50 98 PHE A C 1
ATOM 803 O O . PHE A 1 98 ? 6.897 7.368 4.400 1.00 92.50 98 PHE A O 1
ATOM 810 N N . LEU A 1 99 ? 6.439 6.102 6.185 1.00 92.06 99 LEU A N 1
ATOM 811 C CA . LEU A 1 99 ? 6.819 4.842 5.550 1.00 92.06 99 LEU A CA 1
ATOM 812 C C . LEU A 1 99 ? 5.925 4.486 4.366 1.00 92.06 99 LEU A C 1
ATOM 814 O O . LEU A 1 99 ? 6.451 4.066 3.342 1.00 92.06 99 LEU A O 1
ATOM 818 N N . MET A 1 100 ? 4.605 4.674 4.459 1.00 94.06 100 MET A N 1
ATOM 819 C CA . MET A 1 100 ? 3.707 4.468 3.316 1.00 94.06 100 MET A CA 1
ATOM 820 C C . MET A 1 100 ? 4.113 5.347 2.130 1.00 94.06 100 MET A C 1
ATOM 822 O O . MET A 1 100 ? 4.145 4.863 1.000 1.00 94.06 100 MET A O 1
ATOM 826 N N . LEU A 1 101 ? 4.476 6.611 2.373 1.00 93.06 101 LEU A N 1
ATOM 827 C CA . LEU A 1 101 ? 4.954 7.525 1.331 1.00 93.06 101 LEU A CA 1
ATOM 828 C C . LEU A 1 101 ? 6.309 7.093 0.760 1.00 93.06 101 LEU A C 1
ATOM 830 O O . LEU A 1 101 ? 6.467 7.055 -0.458 1.00 93.06 101 LEU A O 1
ATOM 834 N N . VAL A 1 102 ? 7.263 6.716 1.615 1.00 91.75 102 VAL A N 1
ATOM 835 C CA . VAL A 1 102 ? 8.591 6.239 1.195 1.00 91.75 102 VAL A CA 1
ATOM 836 C C . VAL A 1 102 ? 8.479 4.965 0.357 1.00 91.75 102 VAL A C 1
ATOM 838 O O . VAL A 1 102 ? 9.082 4.877 -0.709 1.00 91.75 102 VAL A O 1
ATOM 841 N N . ILE A 1 103 ? 7.666 3.997 0.786 1.00 91.75 103 ILE A N 1
ATOM 842 C CA . ILE A 1 103 ? 7.400 2.761 0.037 1.00 91.75 103 ILE A CA 1
ATOM 843 C C . ILE A 1 103 ? 6.687 3.081 -1.276 1.00 91.75 103 ILE A C 1
ATOM 845 O O . ILE A 1 103 ? 7.056 2.527 -2.308 1.00 91.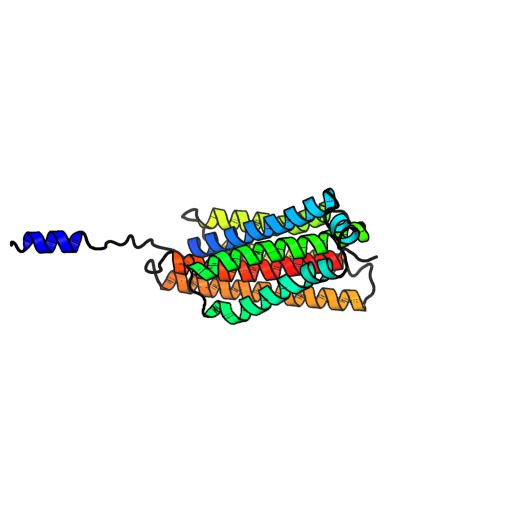75 103 ILE A O 1
ATOM 849 N N . SER A 1 104 ? 5.704 3.989 -1.263 1.00 93.31 104 SER A N 1
ATOM 850 C CA . SER A 1 104 ? 5.015 4.428 -2.482 1.00 93.31 104 SER A CA 1
ATOM 851 C C . SER A 1 104 ? 6.004 4.999 -3.488 1.00 93.31 104 SER A C 1
ATOM 853 O O . SER A 1 104 ? 6.005 4.574 -4.637 1.00 93.31 104 SER A O 1
ATOM 855 N N . PHE A 1 105 ? 6.879 5.910 -3.060 1.00 90.62 105 PHE A N 1
ATOM 856 C CA . PHE A 1 105 ? 7.914 6.501 -3.907 1.00 90.62 105 PHE A CA 1
ATOM 857 C C . PHE A 1 105 ? 8.884 5.441 -4.448 1.00 90.62 105 PHE A C 1
ATOM 859 O O . PHE A 1 105 ? 9.167 5.402 -5.647 1.00 90.62 105 PHE A O 1
ATOM 866 N N . TRP A 1 106 ? 9.359 4.552 -3.573 1.00 90.69 106 TRP A N 1
ATOM 867 C CA . TRP A 1 106 ? 10.313 3.500 -3.912 1.00 90.69 106 TRP A CA 1
ATOM 868 C C . TRP A 1 106 ? 9.744 2.520 -4.944 1.00 90.69 106 TRP A C 1
ATOM 870 O O . TRP A 1 106 ? 10.316 2.353 -6.022 1.00 90.69 106 TRP A O 1
ATOM 880 N N . ILE A 1 107 ? 8.572 1.943 -4.670 1.00 91.38 107 ILE A N 1
ATOM 881 C CA . ILE A 1 107 ? 7.904 1.005 -5.579 1.00 91.38 107 ILE A CA 1
ATOM 882 C C . ILE A 1 107 ? 7.487 1.702 -6.876 1.00 91.38 107 ILE A C 1
ATOM 884 O O . ILE A 1 107 ? 7.679 1.131 -7.947 1.00 91.38 107 ILE A O 1
ATOM 888 N N . SER A 1 108 ? 6.998 2.946 -6.818 1.00 92.50 108 SER A N 1
ATOM 889 C CA . SER A 1 108 ? 6.639 3.703 -8.027 1.00 92.50 108 SER A CA 1
ATOM 890 C C . SER A 1 108 ? 7.831 3.922 -8.950 1.00 92.50 108 SER A C 1
ATOM 892 O O . SER A 1 108 ? 7.698 3.802 -10.165 1.00 92.50 108 SER A O 1
ATOM 894 N N . THR A 1 109 ? 9.006 4.203 -8.381 1.00 89.62 109 THR A N 1
ATOM 895 C CA . THR A 1 109 ? 10.252 4.355 -9.144 1.00 89.62 109 THR A CA 1
ATOM 896 C C . THR A 1 109 ? 10.629 3.049 -9.829 1.00 89.62 109 THR A C 1
ATOM 898 O O . THR A 1 109 ? 10.855 3.041 -11.037 1.00 89.62 109 THR A O 1
ATOM 901 N N . ILE A 1 110 ? 10.640 1.937 -9.088 1.00 88.94 110 ILE A N 1
ATOM 902 C CA . ILE A 1 110 ? 11.007 0.621 -9.627 1.00 88.94 110 ILE A CA 1
ATOM 903 C C . ILE A 1 110 ? 10.045 0.192 -10.735 1.00 88.94 110 ILE A C 1
ATOM 905 O O . ILE A 1 110 ? 10.477 -0.176 -11.824 1.00 88.94 110 ILE A O 1
ATOM 909 N N . VAL A 1 111 ? 8.741 0.258 -10.470 1.00 89.69 111 VAL A N 1
ATOM 910 C CA . VAL A 1 111 ? 7.707 -0.142 -11.428 1.00 89.69 111 VAL A CA 1
ATOM 911 C C . VAL A 1 111 ? 7.735 0.757 -12.661 1.00 89.69 111 VAL A C 1
ATOM 913 O O . VAL A 1 111 ? 7.637 0.253 -13.773 1.00 89.69 111 VAL A O 1
ATOM 916 N N . SER A 1 112 ? 7.947 2.064 -12.493 1.00 90.00 112 SER A N 1
ATOM 917 C CA . SER A 1 112 ? 8.091 2.978 -13.626 1.00 90.00 112 SER A CA 1
ATOM 918 C C . SER A 1 112 ? 9.283 2.616 -14.516 1.00 90.00 112 SER A C 1
ATOM 920 O O . SER A 1 112 ? 9.122 2.532 -15.733 1.00 90.00 112 SER A O 1
ATOM 922 N N . LEU A 1 113 ? 10.456 2.331 -13.931 1.00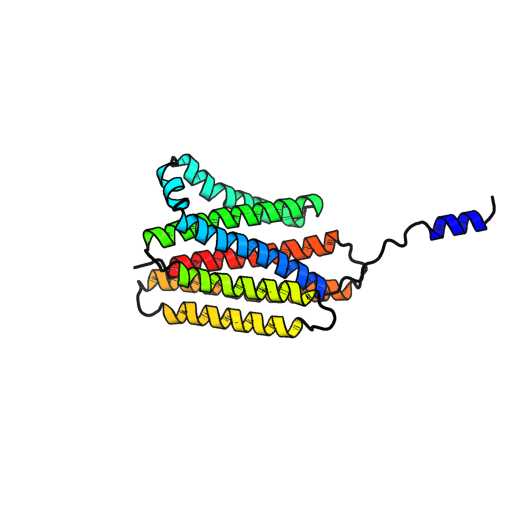 87.81 113 LEU A N 1
ATOM 923 C CA . LEU A 1 113 ? 11.620 1.865 -14.695 1.00 87.81 113 LEU A CA 1
ATOM 924 C C . LEU A 1 113 ? 11.299 0.585 -15.463 1.00 87.81 113 LEU A C 1
ATOM 926 O O . LEU A 1 113 ? 11.620 0.495 -16.645 1.00 87.81 113 LEU A O 1
ATOM 930 N N . LEU A 1 114 ? 10.638 -0.382 -14.818 1.00 85.62 114 LEU A N 1
ATOM 931 C CA . LEU A 1 114 ? 10.226 -1.618 -15.479 1.00 85.62 114 LEU A CA 1
ATOM 932 C C . LEU A 1 114 ? 9.347 -1.317 -16.693 1.00 85.62 114 LEU A C 1
ATOM 934 O O . LEU A 1 114 ? 9.671 -1.779 -17.782 1.00 85.62 114 LEU A O 1
ATOM 938 N N . ILE A 1 115 ? 8.303 -0.499 -16.545 1.00 85.94 115 ILE A N 1
ATOM 939 C CA . ILE A 1 115 ? 7.399 -0.147 -17.651 1.00 85.94 115 ILE A CA 1
ATOM 940 C C . ILE A 1 115 ? 8.167 0.520 -18.800 1.00 85.94 115 ILE A C 1
ATOM 942 O O . ILE A 1 115 ? 7.995 0.123 -19.953 1.00 85.94 115 ILE A O 1
ATOM 946 N N . ILE A 1 116 ? 9.052 1.475 -18.494 1.00 84.44 116 ILE A N 1
ATOM 947 C CA . ILE A 1 116 ? 9.864 2.188 -19.493 1.00 84.44 116 ILE A CA 1
ATOM 948 C C . ILE A 1 116 ? 10.762 1.215 -20.268 1.00 84.44 116 ILE A C 1
ATOM 950 O O . ILE A 1 116 ? 10.756 1.220 -21.498 1.00 84.44 116 ILE A O 1
ATOM 954 N N . TYR A 1 117 ? 11.517 0.360 -19.573 1.00 82.88 117 TYR A N 1
ATOM 955 C CA . TYR A 1 117 ? 12.488 -0.530 -20.219 1.00 82.88 117 TYR A CA 1
ATOM 956 C C . TYR A 1 117 ? 11.852 -1.695 -20.975 1.00 82.88 117 TYR A C 1
ATOM 958 O O . TYR A 1 117 ? 12.473 -2.255 -21.875 1.00 82.88 117 TYR A O 1
ATOM 966 N N . THR A 1 118 ? 10.627 -2.073 -20.620 1.00 77.88 118 THR A N 1
ATOM 967 C CA . THR A 1 118 ? 9.977 -3.281 -21.151 1.00 77.88 118 THR A CA 1
ATOM 968 C C . THR A 1 118 ? 8.837 -2.943 -22.114 1.00 77.88 118 THR A C 1
ATOM 970 O O . THR A 1 118 ? 8.297 -3.830 -22.776 1.00 77.88 118 THR A O 1
ATOM 973 N N . SER A 1 119 ? 8.552 -1.642 -22.282 1.00 77.69 119 SER A N 1
ATOM 974 C CA . SER A 1 119 ? 7.560 -1.090 -23.213 1.00 77.69 119 SER A CA 1
ATOM 975 C C . SER A 1 119 ? 6.161 -1.675 -23.009 1.00 77.69 119 SER A C 1
ATOM 977 O O . SER A 1 119 ? 5.451 -1.951 -23.977 1.00 77.69 119 SER A O 1
ATOM 979 N N . ILE A 1 120 ? 5.776 -1.902 -21.751 1.00 74.69 120 ILE A N 1
ATOM 980 C CA . ILE A 1 120 ? 4.431 -2.384 -21.423 1.00 74.69 120 ILE A CA 1
ATOM 981 C C . ILE A 1 120 ? 3.436 -1.241 -21.621 1.00 74.69 120 ILE A C 1
ATOM 983 O O . ILE A 1 120 ? 3.742 -0.082 -21.337 1.00 74.69 120 ILE A O 1
ATOM 987 N N . ASP A 1 121 ? 2.226 -1.575 -22.066 1.00 79.19 121 ASP A N 1
ATOM 988 C CA . ASP A 1 121 ? 1.128 -0.619 -22.147 1.00 79.19 121 ASP A CA 1
ATOM 989 C C . ASP A 1 121 ? 0.765 -0.082 -20.751 1.00 79.19 121 ASP A C 1
ATOM 991 O O . ASP A 1 121 ? 0.149 -0.761 -19.920 1.00 79.19 121 ASP A O 1
ATOM 995 N N . LEU A 1 122 ? 1.162 1.171 -20.523 1.00 76.25 122 LEU A N 1
ATOM 996 C CA . LEU A 1 122 ? 0.949 1.926 -19.294 1.00 76.25 122 LEU A CA 1
ATOM 997 C C . LEU A 1 122 ? -0.533 1.963 -18.894 1.00 76.25 122 LEU A C 1
ATOM 999 O O . LEU A 1 122 ? -0.853 1.850 -17.709 1.00 76.25 122 LEU A O 1
ATOM 1003 N N . ASN A 1 123 ? -1.443 2.085 -19.864 1.00 77.12 123 ASN A N 1
ATOM 1004 C CA . ASN A 1 123 ? -2.868 2.259 -19.592 1.00 77.12 123 ASN A CA 1
ATOM 1005 C C . ASN A 1 123 ? -3.486 0.977 -19.030 1.00 77.12 123 ASN A C 1
ATOM 1007 O O . ASN A 1 123 ? -4.221 1.024 -18.042 1.00 77.12 123 ASN A O 1
ATOM 1011 N N . ASN A 1 124 ? -3.139 -0.176 -19.605 1.00 69.31 124 ASN A N 1
ATOM 1012 C CA . ASN A 1 124 ? -3.663 -1.468 -19.161 1.00 69.31 124 ASN A CA 1
ATOM 1013 C C . ASN A 1 124 ? -3.170 -1.829 -17.755 1.00 69.31 124 ASN A C 1
ATOM 1015 O O . ASN A 1 124 ? -3.957 -2.276 -16.920 1.00 69.31 124 ASN A O 1
ATOM 1019 N N . ILE A 1 125 ? -1.893 -1.570 -17.456 1.00 70.69 125 ILE A N 1
ATOM 1020 C CA . ILE A 1 125 ? -1.330 -1.827 -16.125 1.00 70.69 125 ILE A CA 1
ATOM 1021 C C . ILE A 1 125 ? -1.989 -0.947 -15.063 1.00 70.69 125 ILE A C 1
ATOM 1023 O O . ILE A 1 125 ? -2.380 -1.432 -13.999 1.00 70.69 125 ILE A O 1
ATOM 1027 N N . ILE A 1 126 ? -2.129 0.350 -15.342 1.00 74.88 126 ILE A N 1
ATOM 1028 C CA . ILE A 1 126 ? -2.700 1.287 -14.374 1.00 74.88 126 ILE A CA 1
ATOM 1029 C C . ILE A 1 126 ? -4.153 0.954 -14.098 1.00 74.88 126 ILE A C 1
ATOM 1031 O O . ILE A 1 126 ? -4.550 0.990 -12.938 1.00 74.88 126 ILE A O 1
ATOM 1035 N N . LEU A 1 127 ? -4.936 0.582 -15.113 1.00 70.94 127 LEU A N 1
ATOM 1036 C CA . LEU A 1 127 ? -6.321 0.159 -14.910 1.00 70.94 127 LEU A CA 1
ATOM 1037 C C . LEU A 1 127 ? -6.405 -1.052 -13.974 1.00 70.94 127 LEU A C 1
ATOM 1039 O O . LEU A 1 127 ? -7.193 -1.033 -13.027 1.00 70.94 127 LEU A O 1
ATOM 1043 N N . ILE A 1 128 ? -5.552 -2.063 -14.170 1.00 70.00 128 ILE A N 1
ATOM 1044 C CA . ILE A 1 128 ? -5.509 -3.260 -13.315 1.00 70.00 128 ILE A CA 1
ATOM 1045 C C . ILE A 1 128 ? -5.167 -2.896 -11.863 1.00 70.00 128 ILE A C 1
ATOM 1047 O O . ILE A 1 128 ? -5.769 -3.439 -10.937 1.00 70.00 128 ILE A O 1
ATOM 1051 N N . PHE A 1 129 ? -4.251 -1.950 -11.644 1.00 81.00 129 PHE A N 1
ATOM 1052 C CA . PHE A 1 129 ? -3.878 -1.506 -10.298 1.00 81.00 129 PHE A CA 1
ATOM 1053 C C . PHE A 1 129 ? -4.902 -0.548 -9.675 1.00 81.00 129 PHE A C 1
ATOM 1055 O O . PHE A 1 129 ? -5.143 -0.592 -8.472 1.00 81.00 129 PHE A O 1
ATOM 1062 N N . PHE A 1 130 ? -5.569 0.291 -10.462 1.00 79.06 130 PHE A N 1
ATOM 1063 C CA . PHE A 1 130 ? -6.509 1.282 -9.942 1.00 79.06 130 PHE A CA 1
ATOM 1064 C C . PHE A 1 130 ? -7.853 0.668 -9.526 1.00 79.06 130 PHE A C 1
ATOM 1066 O O . PHE A 1 130 ? -8.491 1.175 -8.603 1.00 79.06 130 PHE A O 1
ATOM 1073 N N . ILE A 1 131 ? -8.277 -0.443 -10.142 1.00 71.69 131 ILE A N 1
ATOM 1074 C CA . ILE A 1 131 ? -9.547 -1.119 -9.815 1.00 71.69 131 ILE A CA 1
ATOM 1075 C C . ILE A 1 131 ? -9.622 -1.528 -8.325 1.00 71.69 131 ILE A C 1
ATOM 1077 O O . ILE A 1 131 ? -10.581 -1.122 -7.657 1.00 71.69 131 ILE A O 1
ATOM 1081 N N . PRO A 1 132 ? -8.638 -2.254 -7.747 1.00 71.62 132 PRO A N 1
ATOM 1082 C CA . PRO A 1 132 ? -8.620 -2.555 -6.313 1.00 71.62 132 PRO A CA 1
ATOM 1083 C C . PRO A 1 132 ? -8.653 -1.309 -5.420 1.00 71.62 132 PRO A C 1
ATOM 1085 O O . PRO A 1 132 ? -9.308 -1.309 -4.376 1.00 71.62 132 PRO A O 1
ATOM 1088 N N . VAL A 1 133 ? -7.977 -0.232 -5.834 1.00 80.88 133 VAL A N 1
ATOM 1089 C CA . VAL A 1 133 ? -7.920 1.031 -5.086 1.00 80.88 133 VAL A CA 1
ATOM 1090 C C . VAL A 1 133 ? -9.282 1.714 -5.060 1.00 80.88 133 VAL A C 1
ATOM 1092 O O . VAL A 1 133 ? -9.775 2.052 -3.985 1.00 80.88 133 VAL A O 1
ATOM 1095 N N . ALA A 1 134 ? -9.917 1.868 -6.222 1.00 73.31 134 ALA A N 1
ATOM 1096 C CA . ALA A 1 134 ? -11.239 2.468 -6.350 1.00 73.31 134 ALA A CA 1
ATOM 1097 C C . ALA A 1 134 ? -12.285 1.683 -5.550 1.00 73.31 134 ALA A C 1
ATOM 1099 O O . ALA A 1 134 ? -13.086 2.274 -4.823 1.00 73.31 134 ALA A O 1
ATOM 1100 N N . PHE A 1 135 ? -12.234 0.349 -5.610 1.00 74.25 135 PHE A N 1
ATOM 1101 C CA . PHE A 1 135 ? -13.127 -0.496 -4.826 1.00 74.25 135 PHE A CA 1
ATOM 1102 C C . PHE A 1 135 ? -12.936 -0.276 -3.320 1.00 74.25 135 PHE A C 1
ATOM 1104 O O . PHE A 1 135 ? -13.912 -0.087 -2.594 1.00 74.25 135 PHE A O 1
ATOM 1111 N N . MET A 1 136 ? -11.693 -0.276 -2.831 1.00 77.44 136 MET A N 1
ATOM 1112 C CA . MET A 1 136 ? -11.404 -0.075 -1.406 1.00 77.44 136 MET A CA 1
ATOM 1113 C C . MET A 1 136 ? -11.744 1.337 -0.934 1.00 77.44 136 MET A C 1
ATOM 1115 O O . MET A 1 136 ? -12.190 1.507 0.197 1.00 77.44 136 MET A O 1
ATOM 1119 N N . LEU A 1 137 ? -11.611 2.340 -1.801 1.00 79.88 137 LEU A N 1
ATOM 1120 C CA . LEU A 1 137 ? -12.045 3.704 -1.521 1.00 79.88 137 LEU A CA 1
ATOM 1121 C C . LEU A 1 137 ? -13.565 3.761 -1.337 1.00 79.88 137 LEU A C 1
ATOM 1123 O O . LEU A 1 137 ? -14.044 4.274 -0.326 1.00 79.88 137 LEU A O 1
ATOM 1127 N N . LEU A 1 138 ? -14.328 3.164 -2.258 1.00 77.25 138 LEU A N 1
ATOM 1128 C CA . LEU A 1 138 ? -15.786 3.068 -2.152 1.00 77.25 138 LEU A CA 1
ATOM 1129 C C . LEU A 1 138 ? -16.211 2.271 -0.913 1.00 77.25 138 LEU A C 1
ATOM 1131 O O . LEU A 1 138 ? -17.096 2.707 -0.176 1.00 77.25 138 LEU A O 1
ATOM 1135 N N . ALA A 1 139 ? -15.559 1.142 -0.627 1.00 71.69 139 ALA A N 1
ATOM 1136 C CA . ALA A 1 139 ? -15.797 0.358 0.585 1.00 71.69 139 ALA A CA 1
ATOM 1137 C C . ALA A 1 139 ? -15.486 1.168 1.857 1.00 71.69 139 ALA A C 1
ATOM 1139 O O . ALA A 1 139 ? -16.241 1.121 2.827 1.00 71.69 139 ALA A O 1
ATOM 1140 N N . GLY A 1 140 ? -14.408 1.952 1.836 1.00 72.50 140 GLY A N 1
ATOM 1141 C CA . GLY A 1 140 ? -13.996 2.832 2.921 1.00 72.50 140 GLY A CA 1
ATOM 1142 C C . GLY A 1 140 ? -14.979 3.966 3.176 1.00 72.50 140 GLY A C 1
ATOM 1143 O O . GLY A 1 140 ? -15.268 4.231 4.334 1.00 72.50 140 GLY A O 1
ATOM 1144 N N . VAL A 1 141 ? -15.543 4.591 2.139 1.00 79.38 141 VAL A N 1
ATOM 1145 C CA . VAL A 1 141 ? -16.557 5.656 2.268 1.00 79.38 141 VAL A CA 1
ATOM 1146 C C . VAL A 1 141 ? -17.909 5.085 2.699 1.00 79.38 141 VAL A C 1
ATOM 1148 O O . VAL A 1 141 ? -18.519 5.566 3.655 1.00 79.38 141 VAL A O 1
ATOM 1151 N N . THR A 1 142 ? -18.368 4.016 2.046 1.00 76.25 142 THR A N 1
ATOM 1152 C CA . THR A 1 142 ? -19.664 3.382 2.348 1.00 76.25 142 THR A CA 1
ATOM 1153 C C . THR A 1 142 ? -19.723 2.800 3.758 1.00 76.25 142 THR A C 1
ATOM 1155 O O . THR A 1 142 ? -20.798 2.745 4.351 1.00 76.25 142 THR A O 1
ATOM 1158 N N . ALA A 1 143 ? -18.575 2.457 4.348 1.00 71.56 143 ALA A N 1
ATOM 1159 C CA . ALA A 1 143 ? -18.468 2.006 5.731 1.00 71.56 143 ALA A CA 1
ATOM 1160 C C . ALA A 1 143 ? -18.908 3.040 6.787 1.00 71.56 143 ALA A C 1
ATOM 1162 O O . ALA A 1 143 ? -19.146 2.679 7.945 1.00 71.56 143 ALA A O 1
ATOM 116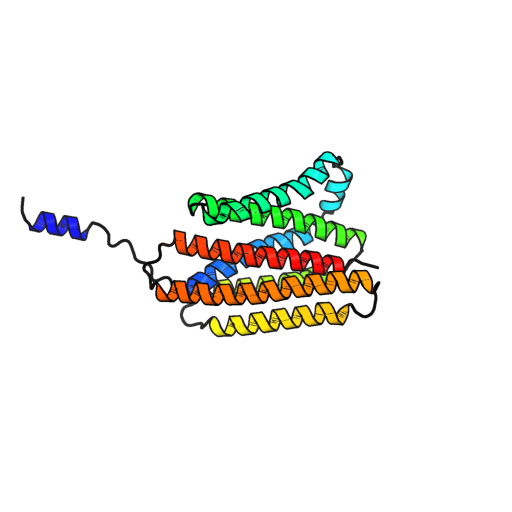3 N N . TRP A 1 144 ? -19.014 4.315 6.410 1.00 70.94 144 TRP A N 1
ATOM 1164 C CA . TRP A 1 144 ? -19.455 5.403 7.287 1.00 70.94 144 TRP A CA 1
ATOM 1165 C C . TRP A 1 144 ? -20.956 5.660 7.181 1.00 70.94 144 TRP A C 1
ATOM 1167 O O . TRP A 1 144 ? -21.510 6.356 8.031 1.00 70.94 144 TRP A O 1
ATOM 1177 N N . ILE A 1 145 ? -21.618 5.080 6.175 1.00 76.44 145 ILE A N 1
ATOM 1178 C CA . ILE A 1 145 ? -23.054 5.222 5.961 1.00 76.44 145 ILE A CA 1
ATOM 1179 C C . ILE A 1 145 ? -23.786 4.265 6.919 1.00 76.44 145 ILE A C 1
ATOM 1181 O O . ILE A 1 145 ? -23.631 3.042 6.816 1.00 76.44 145 ILE A O 1
ATOM 1185 N N . PRO A 1 146 ? -24.590 4.779 7.867 1.00 63.09 146 PRO A N 1
ATOM 1186 C CA . PRO A 1 146 ? -25.340 3.935 8.789 1.00 63.09 146 PRO A CA 1
ATOM 1187 C C . PRO A 1 146 ? -26.365 3.077 8.027 1.00 63.09 146 PRO A C 1
ATOM 1189 O O . PRO A 1 146 ? -27.140 3.589 7.229 1.00 63.09 146 PRO A O 1
ATOM 1192 N N . GLY A 1 147 ? -26.365 1.760 8.272 1.00 58.94 147 GLY A N 1
ATOM 1193 C CA . GLY A 1 147 ? -27.308 0.799 7.670 1.00 58.94 147 GLY A CA 1
ATOM 1194 C C . GLY A 1 147 ? -26.694 -0.175 6.655 1.00 58.94 147 GLY A C 1
ATOM 1195 O O . GLY A 1 147 ? -27.252 -1.249 6.422 1.00 58.94 147 GLY A O 1
ATOM 1196 N N . LEU A 1 148 ? -25.508 0.120 6.115 1.00 61.31 148 LEU A N 1
ATOM 1197 C CA . LEU A 1 148 ? -24.802 -0.777 5.195 1.00 61.31 148 LEU A CA 1
ATOM 1198 C C . LEU A 1 148 ? -23.972 -1.825 5.955 1.00 61.31 148 LEU A C 1
ATOM 1200 O O . LEU A 1 148 ? -22.979 -1.522 6.616 1.00 61.31 148 LEU A O 1
ATOM 1204 N N . LYS A 1 149 ? -24.363 -3.104 5.849 1.00 60.66 149 LYS A N 1
ATOM 1205 C CA . LYS A 1 149 ? -23.590 -4.230 6.404 1.00 60.66 149 LYS A CA 1
ATOM 1206 C C . LYS A 1 149 ? -22.366 -4.524 5.523 1.00 60.66 149 LYS A C 1
ATOM 1208 O O . LYS A 1 149 ? -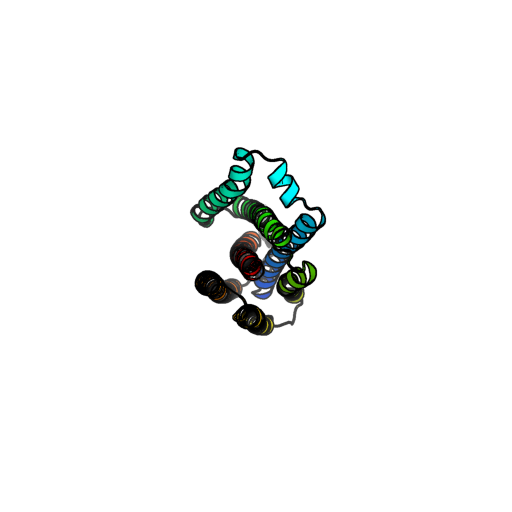22.443 -5.321 4.589 1.00 60.66 149 LYS A O 1
ATOM 1213 N N . ILE A 1 150 ? -21.216 -3.947 5.880 1.00 60.75 150 ILE A N 1
ATOM 1214 C CA . ILE A 1 150 ? -19.902 -4.151 5.221 1.00 60.75 150 ILE A CA 1
ATOM 1215 C C . ILE A 1 150 ? -19.498 -5.635 5.138 1.00 60.75 150 ILE A C 1
ATOM 1217 O O . ILE A 1 150 ? -18.710 -6.018 4.278 1.00 60.75 150 ILE A O 1
ATOM 1221 N N . SER A 1 151 ? -20.066 -6.511 5.976 1.00 57.34 151 SER A N 1
ATOM 1222 C CA . SER A 1 151 ? -19.741 -7.944 5.965 1.00 57.34 151 SER A CA 1
ATOM 1223 C C . SER A 1 151 ? -19.952 -8.618 4.603 1.00 57.34 151 SER A C 1
ATOM 1225 O O . SER A 1 151 ? -19.273 -9.596 4.313 1.00 57.34 151 SER A O 1
ATOM 1227 N N . LYS A 1 152 ? -20.868 -8.114 3.760 1.00 59.47 152 LYS A N 1
ATOM 1228 C CA . LYS A 1 152 ? -21.054 -8.609 2.383 1.00 59.47 152 LYS A CA 1
ATOM 1229 C C . LYS A 1 152 ? -20.024 -8.034 1.402 1.00 59.47 152 LYS A C 1
ATOM 1231 O O . LYS A 1 152 ? -19.554 -8.765 0.536 1.00 59.47 152 LYS A O 1
ATOM 1236 N N . ALA A 1 153 ? -19.626 -6.771 1.575 1.00 56.56 153 ALA A N 1
ATOM 1237 C CA . ALA A 1 153 ? -18.573 -6.136 0.775 1.00 56.56 153 ALA A CA 1
ATOM 1238 C C . ALA A 1 153 ? -17.215 -6.837 0.958 1.00 56.56 153 ALA A C 1
ATOM 1240 O O . ALA A 1 153 ? -16.448 -6.960 0.010 1.00 56.56 153 ALA A O 1
ATOM 1241 N N . TYR A 1 154 ? -16.961 -7.384 2.149 1.00 56.34 154 TYR A N 1
ATOM 1242 C CA . TYR A 1 154 ? -15.777 -8.194 2.444 1.00 56.34 154 TYR A CA 1
ATOM 1243 C C . TYR A 1 154 ? -15.678 -9.476 1.593 1.00 56.34 154 TYR A C 1
ATOM 1245 O O . TYR A 1 154 ? -14.611 -9.794 1.077 1.00 56.34 154 TYR A O 1
ATOM 1253 N N . ASN A 1 155 ? -16.784 -10.202 1.401 1.00 57.97 155 ASN A N 1
ATOM 1254 C CA . ASN A 1 155 ? -16.775 -11.406 0.560 1.00 57.97 155 ASN A CA 1
ATOM 1255 C C . ASN A 1 155 ? -16.601 -11.054 -0.925 1.00 57.97 155 ASN A C 1
ATOM 1257 O O . ASN A 1 155 ? -15.888 -11.753 -1.637 1.00 57.97 155 ASN A O 1
ATOM 1261 N N . LEU A 1 156 ? -17.206 -9.949 -1.377 1.00 57.88 156 LEU A N 1
ATOM 1262 C CA . LEU A 1 156 ? -17.017 -9.433 -2.736 1.00 57.88 156 LEU A CA 1
ATOM 1263 C C . LEU A 1 156 ? -15.567 -8.999 -2.992 1.00 57.88 156 LEU A C 1
ATOM 1265 O O . LEU A 1 156 ? -15.047 -9.264 -4.069 1.00 57.88 156 LEU A O 1
ATOM 1269 N N . LEU A 1 157 ? -14.894 -8.414 -1.995 1.00 56.97 157 LEU A N 1
ATOM 1270 C CA . LEU A 1 157 ? -13.465 -8.088 -2.053 1.00 56.97 157 LEU A CA 1
ATOM 1271 C C . LEU A 1 157 ? -12.596 -9.318 -2.249 1.00 56.97 157 LEU A C 1
ATOM 1273 O O . LEU A 1 157 ? -11.712 -9.328 -3.102 1.00 56.97 157 LEU A O 1
ATOM 1277 N N . LEU A 1 158 ? -12.855 -10.359 -1.464 1.00 58.25 158 LEU A N 1
ATOM 1278 C CA . LEU A 1 158 ? -12.100 -11.601 -1.527 1.00 58.25 158 LEU A CA 1
ATOM 1279 C C . LEU A 1 158 ? -12.272 -12.269 -2.902 1.00 58.25 158 LEU A C 1
ATOM 1281 O O . LEU A 1 158 ? -11.285 -12.663 -3.517 1.00 58.25 158 LEU A O 1
ATOM 1285 N N . ILE A 1 159 ? -13.499 -12.289 -3.434 1.00 56.81 159 ILE A N 1
ATOM 1286 C CA . ILE A 1 159 ? -13.801 -12.806 -4.779 1.00 56.81 159 ILE A CA 1
ATOM 1287 C C . ILE A 1 159 ? -13.156 -11.947 -5.874 1.00 56.81 159 ILE A C 1
ATOM 1289 O O . ILE A 1 159 ? -12.550 -12.496 -6.788 1.00 56.81 159 ILE A O 1
ATOM 1293 N N . GLY A 1 160 ? -13.237 -10.617 -5.785 1.00 55.28 160 GLY A N 1
ATOM 1294 C CA . GLY A 1 160 ? -12.621 -9.709 -6.758 1.00 55.28 160 GLY A CA 1
ATOM 1295 C C . GLY A 1 160 ? -11.097 -9.833 -6.791 1.00 55.28 160 GLY A C 1
ATOM 1296 O O . GLY A 1 160 ? -10.499 -9.847 -7.862 1.00 55.28 160 GLY A O 1
ATOM 1297 N N . THR A 1 161 ? -10.476 -10.014 -5.623 1.00 56.31 161 THR A N 1
ATOM 1298 C CA . THR A 1 161 ? -9.026 -10.220 -5.510 1.00 56.31 161 THR A CA 1
ATOM 1299 C C . THR A 1 161 ? -8.621 -11.562 -6.123 1.00 56.31 161 THR A C 1
ATOM 1301 O O . THR A 1 161 ? -7.650 -11.611 -6.871 1.00 56.31 161 THR A O 1
ATOM 1304 N N . ILE A 1 162 ? -9.394 -12.633 -5.886 1.00 57.88 162 ILE A N 1
ATOM 1305 C CA . ILE A 1 162 ? -9.206 -13.938 -6.546 1.00 57.88 162 ILE A CA 1
ATOM 1306 C C . ILE A 1 162 ? -9.364 -13.813 -8.062 1.00 57.88 162 ILE A C 1
ATOM 1308 O O . ILE A 1 162 ? -8.543 -14.345 -8.798 1.00 57.88 162 ILE A O 1
ATOM 1312 N N . ALA A 1 163 ? -10.396 -13.115 -8.539 1.00 53.12 163 ALA A N 1
ATOM 1313 C CA . ALA A 1 163 ? -10.664 -12.982 -9.965 1.00 53.12 163 ALA A CA 1
ATOM 1314 C C . ALA A 1 163 ? -9.507 -12.281 -10.687 1.00 53.12 163 ALA A C 1
ATOM 1316 O O . ALA A 1 163 ? -8.989 -12.845 -11.642 1.00 53.12 163 ALA A O 1
ATOM 1317 N N . VAL A 1 164 ? -9.051 -11.125 -10.181 1.00 55.88 164 VAL A N 1
ATOM 1318 C CA . VAL A 1 164 ? -7.894 -10.380 -10.720 1.00 55.88 164 VAL A CA 1
ATOM 1319 C C . VAL A 1 164 ? -6.616 -11.224 -10.677 1.00 55.88 164 VAL A C 1
ATOM 1321 O O . VAL A 1 164 ? -5.824 -11.207 -11.615 1.00 55.88 164 VAL A O 1
ATOM 1324 N N . PHE A 1 165 ? -6.427 -11.999 -9.610 1.00 59.94 165 PHE A N 1
ATOM 1325 C CA . PHE A 1 165 ? -5.288 -12.899 -9.446 1.00 59.94 165 PHE A CA 1
ATOM 1326 C C . PHE A 1 165 ? -5.289 -14.056 -10.456 1.00 59.94 165 PHE A C 1
ATOM 1328 O O . PHE A 1 165 ? -4.254 -14.382 -11.035 1.00 59.94 165 PHE A O 1
ATOM 1335 N N . VAL A 1 166 ? -6.454 -14.651 -10.718 1.00 58.16 166 VAL A N 1
ATOM 1336 C CA . VAL A 1 166 ? -6.609 -15.702 -11.730 1.00 58.16 166 VAL A CA 1
ATOM 1337 C C . VAL A 1 166 ? -6.358 -15.139 -13.128 1.00 58.16 166 VAL A C 1
ATOM 1339 O O . VAL A 1 166 ? -5.629 -15.767 -13.890 1.00 58.16 166 VAL A O 1
ATOM 1342 N N . THR A 1 167 ? -6.864 -13.947 -13.468 1.00 57.91 167 THR A N 1
ATOM 1343 C CA . THR A 1 167 ? -6.554 -13.316 -14.765 1.00 57.91 167 THR A CA 1
ATOM 1344 C C . THR A 1 167 ? -5.070 -12.988 -14.913 1.00 57.91 167 THR A C 1
ATOM 1346 O O . THR A 1 167 ? -4.522 -13.193 -15.994 1.00 57.91 167 THR A O 1
ATOM 1349 N N . LEU A 1 168 ? -4.408 -12.545 -13.838 1.00 57.06 168 LEU A N 1
ATOM 1350 C CA . LEU A 1 168 ? -2.963 -12.286 -13.811 1.00 57.06 168 LEU A CA 1
ATOM 1351 C C . LEU A 1 168 ? -2.132 -13.544 -14.101 1.00 57.06 168 LEU A C 1
ATOM 1353 O O . LEU A 1 168 ? -1.173 -13.482 -14.864 1.00 57.06 168 LEU A O 1
ATOM 1357 N N . ILE A 1 169 ? -2.500 -14.685 -13.513 1.00 57.78 169 ILE A N 1
ATOM 1358 C CA . ILE A 1 169 ? -1.762 -15.947 -13.674 1.00 57.78 169 ILE A CA 1
ATOM 1359 C C . ILE A 1 169 ? -2.075 -16.615 -15.015 1.00 57.78 169 ILE A C 1
ATOM 1361 O O . ILE A 1 169 ? -1.163 -17.024 -15.734 1.00 57.78 169 ILE A O 1
ATOM 1365 N N . VAL A 1 170 ? -3.359 -16.729 -15.370 1.00 56.00 170 VAL A N 1
ATOM 1366 C CA . VAL A 1 170 ? -3.806 -17.447 -16.576 1.00 56.00 170 VAL A CA 1
ATOM 1367 C C . VAL A 1 170 ? -3.384 -16.712 -17.849 1.00 56.00 170 VAL A C 1
ATOM 1369 O O . VAL A 1 170 ? -3.029 -17.360 -18.830 1.00 56.00 170 VAL A O 1
ATOM 1372 N N . GLY A 1 171 ? -3.344 -15.377 -17.829 1.00 51.31 171 GLY A N 1
ATOM 1373 C CA . GLY A 1 171 ? -2.905 -14.580 -18.976 1.00 51.31 171 GLY A CA 1
ATOM 1374 C C . GLY A 1 171 ? -1.422 -14.734 -19.337 1.00 51.31 171 GLY A C 1
ATOM 1375 O O . GLY A 1 171 ? -1.047 -14.385 -20.451 1.00 51.31 171 GLY A O 1
ATOM 1376 N N . TYR A 1 172 ? -0.578 -15.258 -18.437 1.00 53.19 172 TYR A N 1
ATOM 1377 C CA . TYR A 1 172 ? 0.883 -15.163 -18.569 1.00 53.19 172 TYR A CA 1
ATOM 1378 C C . TYR A 1 172 ? 1.620 -16.502 -18.771 1.00 53.19 172 TYR A C 1
ATOM 1380 O O . TYR A 1 172 ? 2.787 -16.517 -19.164 1.00 53.19 172 TYR A O 1
ATOM 1388 N N . PHE A 1 173 ? 0.952 -17.648 -18.603 1.00 53.69 173 PHE A N 1
ATOM 1389 C CA . PHE A 1 173 ? 1.545 -18.969 -18.891 1.00 53.69 173 PHE A CA 1
ATOM 1390 C C . PHE A 1 173 ? 1.843 -19.221 -20.385 1.00 53.69 173 PHE A C 1
ATOM 1392 O O . PHE A 1 173 ? 2.402 -20.258 -20.731 1.00 53.69 173 PHE A O 1
ATOM 1399 N N . VAL A 1 174 ? 1.496 -18.286 -21.274 1.00 53.06 174 VAL A N 1
ATOM 1400 C CA . VAL A 1 174 ? 1.559 -18.475 -22.730 1.00 53.06 174 VAL A CA 1
ATOM 1401 C C . VAL A 1 174 ? 2.895 -18.010 -23.346 1.00 53.06 174 VAL A C 1
ATOM 1403 O O . VAL A 1 174 ? 3.199 -18.412 -24.465 1.00 53.06 174 VAL A O 1
ATOM 1406 N N . THR A 1 175 ? 3.730 -17.211 -22.658 1.00 49.31 175 THR A N 1
ATOM 1407 C CA . THR A 1 175 ? 4.780 -16.427 -23.360 1.00 49.31 175 THR A CA 1
ATOM 1408 C C . THR A 1 175 ? 6.166 -16.278 -22.697 1.00 49.31 175 THR A C 1
ATOM 1410 O O . THR A 1 175 ? 6.937 -15.449 -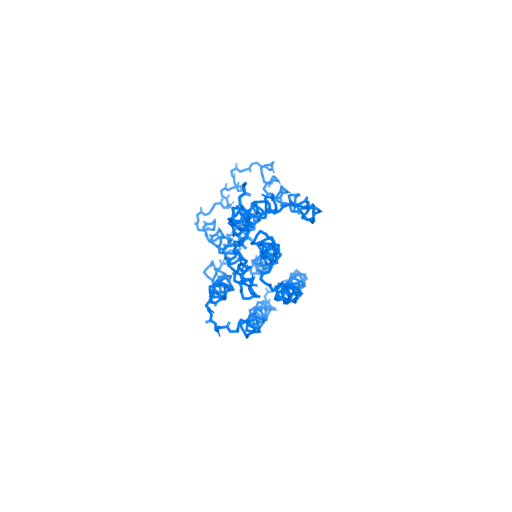23.167 1.00 49.31 175 THR A O 1
ATOM 1413 N N . SER A 1 176 ? 6.562 -17.028 -21.653 1.00 53.84 176 SER A N 1
ATOM 1414 C CA . SER A 1 176 ? 7.802 -16.693 -20.905 1.00 53.84 176 SER A CA 1
ATOM 1415 C C . SER A 1 176 ? 8.645 -17.871 -20.376 1.00 53.84 176 SER A C 1
ATOM 1417 O O . SER A 1 176 ? 8.178 -19.001 -20.256 1.00 53.84 176 SER A O 1
ATOM 1419 N N . ASN A 1 177 ? 9.912 -17.580 -20.036 1.00 66.06 177 ASN A N 1
ATOM 1420 C CA . ASN A 1 177 ? 10.901 -18.482 -19.434 1.00 66.06 177 ASN A CA 1
ATOM 1421 C C . ASN A 1 177 ? 10.370 -19.104 -18.129 1.00 66.06 177 ASN A C 1
ATOM 1423 O O . ASN A 1 177 ? 10.277 -18.441 -17.092 1.00 66.06 177 ASN A O 1
ATOM 1427 N N . TRP A 1 178 ? 10.065 -20.401 -18.201 1.00 65.38 178 TRP A N 1
ATOM 1428 C CA . TRP A 1 178 ? 9.353 -21.182 -17.188 1.00 65.38 178 TRP A CA 1
ATOM 1429 C C . TRP A 1 178 ? 9.878 -21.015 -15.757 1.00 65.38 178 TRP A C 1
ATOM 1431 O O . TRP A 1 178 ? 9.079 -20.948 -14.827 1.00 65.38 178 TRP A O 1
ATOM 1441 N N . VAL A 1 179 ? 11.196 -20.893 -15.561 1.00 68.06 179 VAL A N 1
ATOM 1442 C CA . VAL A 1 179 ? 11.792 -20.796 -14.216 1.00 68.06 179 VAL A CA 1
ATOM 1443 C C . VAL A 1 179 ? 11.513 -19.438 -13.565 1.00 68.06 179 VAL A C 1
ATOM 1445 O O . VAL A 1 179 ? 11.072 -19.380 -12.419 1.00 68.06 179 VAL A O 1
ATOM 1448 N N . ASN A 1 180 ? 11.711 -18.337 -14.296 1.00 64.75 180 ASN A N 1
ATOM 1449 C CA . ASN A 1 180 ? 11.423 -16.994 -13.778 1.00 64.75 180 ASN A CA 1
ATOM 1450 C C . ASN A 1 180 ? 9.923 -16.812 -13.534 1.00 64.75 180 ASN A C 1
ATOM 1452 O O . ASN A 1 180 ? 9.524 -16.264 -12.507 1.00 64.75 180 ASN A O 1
ATOM 1456 N N . THR A 1 181 ? 9.097 -17.319 -14.448 1.00 67.44 181 THR A N 1
ATOM 1457 C CA . THR A 1 181 ? 7.640 -17.283 -14.316 1.00 67.44 181 THR A CA 1
ATOM 1458 C C . THR A 1 181 ? 7.172 -18.076 -13.105 1.00 67.44 181 THR A C 1
ATOM 1460 O O . THR A 1 181 ? 6.344 -17.578 -12.347 1.00 67.44 181 THR A O 1
ATOM 1463 N N . ALA A 1 182 ? 7.733 -19.263 -12.855 1.00 67.38 182 ALA A N 1
ATOM 1464 C CA . ALA A 1 182 ? 7.404 -20.059 -11.676 1.00 67.38 182 ALA A CA 1
ATOM 1465 C C . ALA A 1 182 ? 7.749 -19.325 -10.370 1.00 67.38 182 ALA A C 1
ATOM 1467 O O . ALA A 1 182 ? 6.915 -19.276 -9.467 1.00 67.38 182 ALA A O 1
ATOM 1468 N N . ILE A 1 183 ? 8.930 -18.697 -10.281 1.00 71.94 183 ILE A N 1
ATOM 1469 C CA . ILE A 1 183 ? 9.347 -17.932 -9.093 1.00 71.94 183 ILE A CA 1
ATOM 1470 C C . ILE A 1 183 ? 8.414 -16.739 -8.855 1.00 71.94 183 ILE A C 1
ATOM 1472 O O . ILE A 1 183 ? 7.921 -16.554 -7.742 1.00 71.94 183 ILE A O 1
ATOM 1476 N N . LEU A 1 184 ? 8.135 -15.943 -9.890 1.00 70.25 184 LEU A N 1
ATOM 1477 C CA . LEU A 1 184 ? 7.261 -14.773 -9.775 1.00 70.25 184 LEU A CA 1
ATOM 1478 C C . LEU A 1 184 ? 5.814 -15.168 -9.459 1.00 70.25 184 LEU A C 1
ATOM 1480 O O . LEU A 1 184 ? 5.169 -14.529 -8.628 1.00 70.25 184 LEU A O 1
ATOM 1484 N N . THR A 1 185 ? 5.318 -16.255 -10.052 1.00 69.50 185 THR A N 1
ATOM 1485 C CA . THR A 1 185 ? 3.990 -16.808 -9.750 1.00 69.50 185 THR A CA 1
ATOM 1486 C C . THR A 1 185 ? 3.919 -17.257 -8.296 1.00 69.50 185 THR A C 1
ATOM 1488 O O . THR A 1 185 ? 2.971 -16.910 -7.595 1.00 69.50 185 THR A O 1
ATOM 1491 N N . LEU A 1 186 ? 4.944 -17.957 -7.802 1.00 73.06 186 LEU A N 1
ATOM 1492 C CA . LEU A 1 186 ? 5.012 -18.404 -6.413 1.00 73.06 186 LEU A CA 1
ATOM 1493 C C . LEU A 1 186 ? 5.054 -17.220 -5.439 1.00 73.06 186 LEU A C 1
ATOM 1495 O O . LEU A 1 186 ? 4.304 -17.221 -4.467 1.00 73.06 186 LEU A O 1
ATOM 1499 N N . MET A 1 187 ? 5.840 -16.177 -5.722 1.00 72.69 187 MET A N 1
ATOM 1500 C CA . MET A 1 187 ? 5.835 -14.947 -4.917 1.00 72.69 187 MET A CA 1
ATOM 1501 C C . MET A 1 187 ? 4.459 -14.278 -4.922 1.00 72.69 187 MET A C 1
ATOM 1503 O O . MET A 1 187 ? 3.947 -13.909 -3.867 1.00 72.69 187 MET A O 1
ATOM 1507 N N . THR A 1 188 ? 3.812 -14.192 -6.084 1.00 71.56 188 THR A N 1
ATOM 1508 C CA . THR A 1 188 ? 2.465 -13.619 -6.201 1.00 71.56 188 THR A CA 1
ATOM 1509 C C . THR A 1 188 ? 1.454 -14.438 -5.383 1.00 71.56 188 THR A C 1
ATOM 1511 O O . THR A 1 188 ? 0.661 -13.854 -4.647 1.00 71.56 188 THR A O 1
ATOM 1514 N N . ILE A 1 189 ? 1.534 -15.778 -5.404 1.00 73.69 189 ILE A N 1
ATOM 1515 C CA . ILE A 1 189 ? 0.737 -16.678 -4.544 1.00 73.69 189 ILE A CA 1
ATOM 1516 C C . ILE A 1 189 ? 1.003 -16.416 -3.061 1.00 73.69 189 ILE A C 1
ATOM 1518 O O . ILE A 1 189 ? 0.052 -16.329 -2.285 1.00 73.69 189 ILE A O 1
ATOM 1522 N N . VAL A 1 190 ? 2.262 -16.259 -2.648 1.00 75.31 190 VAL A N 1
ATOM 1523 C CA . VAL A 1 190 ? 2.612 -15.974 -1.249 1.00 75.31 190 VAL A CA 1
ATOM 1524 C C . VAL A 1 190 ? 1.977 -14.662 -0.787 1.00 75.31 190 VAL A C 1
ATOM 1526 O O . VAL A 1 190 ? 1.303 -14.647 0.243 1.00 75.31 190 VAL A O 1
ATOM 1529 N N . TYR A 1 191 ? 2.112 -13.578 -1.555 1.00 77.56 191 TYR A N 1
ATOM 1530 C CA . TYR A 1 191 ? 1.496 -12.293 -1.202 1.00 77.56 191 TYR A CA 1
ATOM 1531 C C . TYR A 1 191 ? -0.033 -12.333 -1.266 1.00 77.56 191 TYR A C 1
ATOM 1533 O O . TYR A 1 191 ? -0.705 -11.701 -0.448 1.00 77.56 191 TYR A O 1
ATOM 1541 N N . PHE A 1 192 ? -0.602 -13.124 -2.173 1.00 73.69 192 PHE A N 1
ATOM 1542 C CA . PHE A 1 192 ? -2.036 -13.377 -2.203 1.00 73.69 192 PHE A CA 1
ATOM 1543 C C . PHE A 1 192 ? -2.509 -14.101 -0.931 1.00 73.69 192 PHE A C 1
ATOM 1545 O O . PHE A 1 192 ? -3.445 -13.640 -0.278 1.00 73.69 192 PHE A O 1
ATOM 1552 N N . LEU A 1 193 ? -1.834 -15.171 -0.503 1.00 73.81 193 LEU A N 1
ATOM 1553 C CA . LEU A 1 193 ? -2.142 -15.858 0.756 1.00 73.81 193 LEU A CA 1
ATOM 1554 C C . LEU A 1 193 ? -1.973 -14.929 1.964 1.00 73.81 193 LEU A C 1
ATOM 1556 O O . LEU A 1 193 ? -2.827 -14.922 2.852 1.00 73.81 193 LEU A O 1
ATOM 1560 N N . MET A 1 194 ? -0.932 -14.092 1.977 1.00 76.75 194 MET A N 1
ATOM 1561 C CA . MET A 1 194 ? -0.761 -13.054 2.998 1.00 76.75 194 MET A CA 1
ATOM 1562 C C . MET A 1 194 ? -1.938 -12.076 3.017 1.00 76.75 194 MET A C 1
ATOM 1564 O O . MET A 1 194 ? -2.406 -11.725 4.097 1.00 76.75 194 MET A O 1
ATOM 1568 N N . SER A 1 195 ? -2.471 -11.683 1.855 1.00 77.44 195 SER A N 1
ATOM 1569 C CA . SER A 1 195 ? -3.658 -10.824 1.784 1.00 77.44 195 SER A CA 1
ATOM 1570 C C . SER A 1 195 ? -4.885 -11.491 2.418 1.00 77.44 195 SER A C 1
ATOM 1572 O O . SER A 1 195 ? -5.597 -10.853 3.189 1.00 77.44 195 SER A O 1
ATOM 1574 N N . VAL A 1 196 ? -5.094 -12.794 2.187 1.00 75.38 196 VAL A N 1
ATOM 1575 C CA . VAL A 1 196 ? -6.192 -13.565 2.796 1.00 75.38 196 VAL A CA 1
ATOM 1576 C C . VAL A 1 196 ? -6.021 -13.657 4.315 1.00 75.38 196 VAL A C 1
ATOM 1578 O O . VAL A 1 196 ? -6.984 -13.462 5.062 1.00 75.38 196 VAL A O 1
ATOM 1581 N N . ILE A 1 197 ? -4.797 -13.907 4.786 1.00 79.56 197 ILE A N 1
ATOM 1582 C CA . ILE A 1 197 ? -4.470 -13.931 6.217 1.00 79.56 197 ILE A CA 1
ATOM 1583 C C . ILE A 1 197 ? -4.745 -12.561 6.844 1.00 79.56 197 ILE A C 1
ATOM 1585 O O . ILE A 1 197 ? -5.420 -12.488 7.873 1.00 79.56 197 ILE A O 1
ATOM 1589 N N . GLU A 1 198 ? -4.298 -11.473 6.218 1.00 83.50 198 GLU A N 1
ATOM 1590 C CA . GLU A 1 198 ? -4.511 -10.121 6.738 1.00 83.50 198 GLU A CA 1
ATOM 1591 C C . GLU A 1 198 ? -6.000 -9.767 6.758 1.00 83.50 198 GLU A C 1
ATOM 1593 O O . GLU A 1 198 ? -6.503 -9.224 7.742 1.00 83.50 198 GLU A O 1
ATOM 1598 N N . MET A 1 199 ? -6.755 -10.173 5.735 1.00 80.19 199 MET A N 1
ATOM 1599 C CA . MET A 1 199 ? -8.212 -10.044 5.711 1.00 80.19 199 MET A CA 1
ATOM 1600 C C . MET A 1 199 ? -8.872 -10.798 6.874 1.00 80.19 199 MET A C 1
ATOM 1602 O O . MET A 1 199 ? -9.849 -10.307 7.456 1.00 80.19 199 MET A O 1
ATOM 1606 N N . TYR A 1 200 ? -8.380 -11.979 7.247 1.00 81.50 200 TYR A N 1
ATOM 1607 C CA . TYR A 1 200 ? -8.867 -12.707 8.422 1.00 81.50 200 TYR A CA 1
ATOM 1608 C C . TYR A 1 200 ? -8.514 -11.982 9.732 1.00 81.50 200 TYR A C 1
ATOM 1610 O O . TYR A 1 200 ? -9.366 -11.838 10.619 1.00 81.50 200 TYR A O 1
ATOM 1618 N N . VAL A 1 201 ? -7.291 -11.456 9.843 1.00 84.81 201 VAL A N 1
ATOM 1619 C CA . VAL A 1 201 ? -6.834 -10.652 10.989 1.00 84.81 201 VAL A CA 1
ATOM 1620 C C . VAL A 1 201 ? -7.693 -9.394 11.150 1.00 84.81 201 VAL A C 1
ATOM 1622 O O . VAL A 1 201 ? -8.150 -9.109 12.259 1.00 84.81 201 VAL A O 1
ATOM 1625 N N . LEU A 1 202 ? -8.013 -8.704 10.055 1.00 85.81 202 LEU A N 1
ATOM 1626 C CA . LEU A 1 202 ? -8.942 -7.572 9.994 1.00 85.81 202 LEU A CA 1
ATOM 1627 C C . LEU A 1 202 ? -10.311 -7.914 10.571 1.00 85.81 202 LEU A C 1
ATOM 1629 O O . LEU A 1 202 ? -10.841 -7.180 11.404 1.00 85.81 202 LEU A O 1
ATOM 1633 N N . LYS A 1 203 ? -10.877 -9.061 10.188 1.00 82.44 203 LYS A N 1
ATOM 1634 C CA . LYS A 1 203 ? -12.154 -9.537 10.736 1.00 82.44 203 LYS A CA 1
ATOM 1635 C C . LYS A 1 203 ? -12.075 -9.789 12.243 1.00 82.44 203 LYS A C 1
ATOM 1637 O O . LYS A 1 203 ? -12.992 -9.415 12.977 1.00 82.44 203 LYS A O 1
ATOM 1642 N N . LYS A 1 204 ? -10.976 -10.375 12.726 1.00 84.69 204 LYS A N 1
ATOM 1643 C CA . LYS A 1 204 ? -10.751 -10.605 14.161 1.00 84.69 204 LYS A CA 1
ATOM 1644 C C . LYS A 1 204 ? -10.612 -9.285 14.932 1.00 84.69 204 LYS A C 1
ATOM 1646 O O . LYS A 1 204 ? -11.248 -9.126 15.973 1.00 84.69 204 LYS A O 1
ATOM 1651 N N . ARG A 1 205 ? -9.850 -8.323 14.401 1.00 85.38 205 ARG A N 1
ATOM 1652 C CA . ARG A 1 205 ? -9.673 -6.974 14.971 1.00 85.38 205 ARG A CA 1
ATOM 1653 C C . ARG A 1 205 ? -10.982 -6.184 14.982 1.00 85.38 205 ARG A C 1
ATOM 1655 O O . ARG A 1 205 ? -11.317 -5.581 15.995 1.00 85.38 205 ARG A O 1
ATOM 1662 N N . ALA A 1 206 ? -11.781 -6.268 13.922 1.00 84.06 206 ALA A N 1
ATOM 1663 C CA . ALA A 1 206 ? -13.103 -5.649 13.867 1.00 84.06 206 ALA A CA 1
ATOM 1664 C C . ALA A 1 206 ? -14.055 -6.214 14.935 1.00 84.06 206 ALA A C 1
ATOM 1666 O O . ALA A 1 206 ? -14.771 -5.456 15.594 1.00 84.06 206 ALA A O 1
ATOM 1667 N N . LYS A 1 207 ? -14.031 -7.539 15.155 1.00 83.06 207 LYS A N 1
ATOM 1668 C CA . LYS A 1 207 ? -14.796 -8.183 16.234 1.00 83.06 207 LYS A CA 1
ATOM 1669 C C . LYS A 1 207 ? -14.339 -7.682 17.606 1.00 83.06 207 LYS A C 1
ATOM 1671 O O . LYS A 1 207 ? -15.186 -7.313 18.414 1.00 83.06 207 LYS A O 1
ATOM 1676 N N . TYR A 1 208 ? -13.032 -7.582 17.835 1.00 83.31 208 TYR A N 1
ATOM 1677 C CA . TYR A 1 208 ? -12.469 -7.017 19.064 1.00 83.31 208 TYR A CA 1
ATOM 1678 C C . TYR A 1 208 ? -12.932 -5.569 19.309 1.00 83.31 208 TYR A C 1
ATOM 1680 O O . TYR A 1 208 ? -13.453 -5.265 20.380 1.00 83.31 208 TYR A O 1
ATOM 1688 N N . VAL A 1 209 ? -12.867 -4.702 18.292 1.00 82.69 209 VAL A N 1
ATOM 1689 C CA . VAL A 1 209 ? -13.372 -3.316 18.373 1.00 82.69 209 VAL A CA 1
ATOM 1690 C C . VAL A 1 209 ? -14.867 -3.288 18.709 1.00 82.69 209 VAL A C 1
ATOM 1692 O O . VAL A 1 209 ? -15.293 -2.497 19.549 1.00 82.69 209 VAL A O 1
ATOM 1695 N N . SER A 1 210 ? -15.669 -4.175 18.109 1.00 78.25 210 SER A N 1
ATOM 1696 C CA . SER A 1 210 ? -17.104 -4.256 18.414 1.00 78.25 210 SER A CA 1
ATOM 1697 C C . SER A 1 210 ? -17.400 -4.724 19.842 1.00 78.25 210 SER A C 1
ATOM 1699 O O . SER A 1 210 ? -18.341 -4.226 20.452 1.00 78.25 210 SER A O 1
ATOM 1701 N N . GLN A 1 211 ? -16.588 -5.636 20.387 1.00 79.56 211 GLN A N 1
ATOM 1702 C CA . GLN A 1 211 ? -16.756 -6.185 21.736 1.00 79.56 211 GLN A CA 1
ATOM 1703 C C . GLN A 1 211 ? -16.368 -5.185 22.830 1.00 79.56 211 GLN A C 1
ATOM 1705 O O . GLN A 1 211 ? -16.976 -5.189 23.895 1.00 79.56 211 GLN A O 1
ATOM 1710 N N . ILE A 1 212 ? -15.404 -4.300 22.563 1.00 73.44 212 ILE A N 1
ATOM 1711 C CA . ILE A 1 212 ? -15.006 -3.234 23.500 1.00 73.44 212 ILE A CA 1
ATOM 1712 C C . ILE A 1 212 ? -16.080 -2.147 23.625 1.00 73.44 212 ILE A C 1
ATOM 1714 O O . ILE A 1 212 ? -16.101 -1.426 24.621 1.00 73.44 212 ILE A O 1
ATOM 1718 N N . GLY A 1 213 ? -16.986 -2.048 22.646 1.00 59.09 213 GLY A N 1
ATOM 1719 C CA . GLY A 1 213 ? -18.238 -1.304 22.753 1.00 59.09 213 GLY A CA 1
ATOM 1720 C C . GLY A 1 213 ? -18.060 0.151 23.187 1.00 59.09 213 GLY A C 1
ATOM 1721 O O . GLY A 1 213 ? -18.208 0.477 24.358 1.00 59.09 213 GLY A O 1
ATOM 1722 N N . GLY A 1 214 ? -17.744 1.048 22.248 1.00 58.06 214 GLY A N 1
ATOM 1723 C CA . GLY A 1 214 ? -17.773 2.507 22.451 1.00 58.06 214 GLY A CA 1
ATOM 1724 C C . GLY A 1 214 ? -16.815 3.101 23.492 1.00 58.06 214 GLY A C 1
ATOM 1725 O O . GLY A 1 214 ? -16.699 4.319 23.559 1.00 58.06 214 GLY A O 1
ATOM 1726 N N . ARG A 1 215 ? -16.097 2.282 24.269 1.00 66.00 215 ARG A N 1
ATOM 1727 C CA . ARG A 1 215 ? -15.123 2.716 25.286 1.00 66.00 215 ARG A CA 1
ATOM 1728 C C . ARG A 1 215 ? -13.714 2.934 24.731 1.00 66.00 215 ARG A C 1
ATOM 1730 O O . ARG A 1 215 ? -12.869 3.479 25.434 1.00 66.00 215 ARG A O 1
ATOM 1737 N N . MET A 1 216 ? -13.458 2.535 23.483 1.00 74.00 216 MET A N 1
ATOM 1738 C CA . MET A 1 216 ? -12.146 2.691 22.854 1.00 74.00 216 MET A CA 1
ATOM 1739 C C . MET A 1 216 ? -11.884 4.167 22.499 1.00 74.00 216 MET A C 1
ATOM 1741 O O . MET A 1 216 ? -12.685 4.774 21.780 1.00 74.00 216 MET A O 1
ATOM 1745 N N . PRO A 1 217 ? -10.773 4.768 22.960 1.00 80.19 217 PRO A N 1
ATOM 1746 C CA . PRO A 1 217 ? -10.399 6.115 22.557 1.00 80.19 217 PRO A CA 1
ATOM 1747 C C . PRO A 1 217 ? -10.039 6.155 21.065 1.00 80.19 217 PRO A C 1
ATOM 1749 O O . PRO A 1 217 ? -9.449 5.222 20.523 1.00 80.19 217 PRO A O 1
ATOM 1752 N N . LEU A 1 218 ? -10.335 7.280 20.403 1.00 80.31 218 LEU A N 1
ATOM 1753 C CA . LEU A 1 218 ? -10.070 7.472 18.968 1.00 80.31 218 LEU A CA 1
ATOM 1754 C C . LEU A 1 218 ? -8.608 7.177 18.589 1.00 80.31 218 LEU A C 1
ATOM 1756 O O . LEU A 1 218 ? -8.355 6.617 17.530 1.00 80.31 218 LEU A O 1
ATOM 1760 N N . GLY A 1 219 ? -7.653 7.518 19.460 1.00 80.06 219 GLY A N 1
ATOM 1761 C CA . GLY A 1 219 ? -6.232 7.259 19.219 1.00 80.06 219 GLY A CA 1
ATOM 1762 C C . GLY A 1 219 ? -5.883 5.771 19.103 1.00 80.06 219 GLY A C 1
ATOM 1763 O O . GLY A 1 219 ? -5.054 5.416 18.273 1.00 80.06 219 GLY A O 1
ATOM 1764 N N . GLU A 1 220 ? -6.535 4.898 19.876 1.00 82.62 220 GLU A N 1
ATOM 1765 C CA . GLU A 1 220 ? -6.342 3.443 19.777 1.00 82.62 220 GLU A CA 1
ATOM 1766 C C . GLU A 1 220 ? -7.025 2.873 18.535 1.00 82.62 220 GLU A C 1
ATOM 1768 O O . GLU A 1 220 ? -6.433 2.058 17.830 1.00 82.62 220 GLU A O 1
ATOM 1773 N N . LEU A 1 221 ? -8.234 3.352 18.217 1.00 85.19 221 LEU A N 1
ATOM 1774 C CA . LEU A 1 221 ? -8.923 2.976 16.982 1.00 85.19 221 LEU A CA 1
ATOM 1775 C C . LEU A 1 221 ? -8.072 3.326 15.758 1.00 85.19 221 LEU A C 1
ATOM 1777 O O . LEU A 1 221 ? -7.899 2.493 14.869 1.00 85.19 221 LEU A O 1
ATOM 1781 N N . LEU A 1 222 ? -7.529 4.546 15.722 1.00 87.12 222 LEU A N 1
ATOM 1782 C CA . LEU A 1 222 ? -6.645 4.997 14.655 1.00 87.12 222 LEU A CA 1
ATOM 1783 C C . LEU A 1 222 ? -5.360 4.176 14.624 1.00 87.12 222 LEU A C 1
ATOM 1785 O O . LEU A 1 222 ? -4.985 3.744 13.545 1.00 87.12 222 LEU A O 1
ATOM 1789 N N . LEU A 1 223 ? -4.729 3.885 15.764 1.00 88.06 223 LEU A N 1
ATOM 1790 C CA . LEU A 1 223 ? -3.522 3.052 15.806 1.00 88.06 223 LEU A CA 1
ATOM 1791 C C . LEU A 1 223 ? -3.765 1.674 15.174 1.00 88.06 223 LEU A C 1
ATOM 1793 O O . LEU A 1 223 ? -3.018 1.270 14.286 1.00 88.06 223 LEU A O 1
ATOM 1797 N N . ILE A 1 224 ? -4.834 0.979 15.572 1.00 88.88 224 ILE A N 1
ATOM 1798 C CA . ILE A 1 224 ? -5.160 -0.353 15.034 1.00 88.88 224 ILE A CA 1
ATOM 1799 C C . ILE A 1 224 ? -5.537 -0.258 13.547 1.00 88.88 224 ILE A C 1
ATOM 1801 O O . ILE A 1 224 ? -5.178 -1.138 12.760 1.00 88.88 224 ILE A O 1
ATOM 1805 N N . SER A 1 225 ? -6.240 0.805 13.144 1.00 90.56 225 SER A N 1
ATOM 1806 C CA . SER A 1 225 ? -6.605 1.042 11.739 1.00 90.56 225 SER A CA 1
ATOM 1807 C C . SER A 1 225 ? -5.374 1.316 10.873 1.00 90.56 225 SER A C 1
ATOM 1809 O O . SER A 1 225 ? -5.248 0.722 9.809 1.00 90.56 225 SER A O 1
ATOM 1811 N N . PHE A 1 226 ? -4.437 2.146 11.344 1.00 91.44 226 PHE A N 1
ATOM 1812 C CA . PHE A 1 226 ? -3.176 2.445 10.660 1.00 91.44 226 PHE A CA 1
ATOM 1813 C C . PHE A 1 226 ? -2.285 1.211 10.541 1.00 91.44 226 PHE A C 1
ATOM 1815 O O . PHE A 1 226 ? -1.766 0.971 9.458 1.00 91.44 226 PHE A O 1
ATOM 1822 N N . ASP A 1 227 ? -2.147 0.398 11.595 1.00 90.56 227 ASP A N 1
ATOM 1823 C CA . ASP A 1 227 ? -1.366 -0.847 11.523 1.00 90.56 227 ASP A CA 1
ATOM 1824 C C . ASP A 1 227 ? -1.957 -1.820 10.492 1.00 90.56 227 ASP A C 1
ATOM 1826 O O . ASP A 1 227 ? -1.239 -2.372 9.664 1.00 90.56 227 ASP A O 1
ATOM 1830 N N . SER A 1 228 ? -3.284 -1.977 10.489 1.00 91.31 228 SER A N 1
ATOM 1831 C CA . SER A 1 228 ? -3.962 -2.856 9.526 1.00 91.31 228 SER A CA 1
ATOM 1832 C C . SER A 1 228 ? -3.861 -2.316 8.093 1.00 91.31 228 SER A C 1
ATOM 1834 O O . SER A 1 228 ? -3.615 -3.071 7.155 1.00 91.31 228 SER A O 1
ATOM 1836 N N . ALA A 1 229 ? -4.017 -1.001 7.914 1.00 91.81 229 ALA A N 1
ATOM 1837 C CA . ALA A 1 229 ? -3.886 -0.348 6.616 1.00 91.81 229 ALA A CA 1
ATOM 1838 C C . ALA A 1 229 ? -2.449 -0.430 6.091 1.00 91.81 229 ALA A C 1
ATOM 1840 O O . ALA A 1 229 ? -2.258 -0.641 4.899 1.00 91.81 229 ALA A O 1
ATOM 1841 N N . PHE A 1 230 ? -1.451 -0.306 6.970 1.00 91.81 230 PHE A N 1
ATOM 1842 C CA . PHE A 1 230 ? -0.037 -0.441 6.635 1.00 91.81 230 PHE A CA 1
ATOM 1843 C C . PHE A 1 230 ? 0.289 -1.842 6.123 1.00 91.81 230 PHE A C 1
ATOM 1845 O O . PHE A 1 230 ? 0.889 -1.966 5.058 1.00 91.81 230 PHE A O 1
ATOM 1852 N N . ASN A 1 231 ? -0.151 -2.890 6.826 1.00 90.25 231 ASN A N 1
ATOM 1853 C CA . ASN A 1 231 ? 0.069 -4.268 6.380 1.00 90.25 231 ASN A CA 1
ATOM 1854 C C . ASN A 1 231 ? -0.612 -4.528 5.025 1.00 90.25 231 ASN A C 1
ATOM 1856 O O . ASN A 1 231 ? 0.024 -5.055 4.114 1.00 90.25 231 ASN A O 1
ATOM 1860 N N . LEU A 1 232 ? -1.877 -4.112 4.863 1.00 90.25 232 LEU A N 1
ATOM 1861 C CA . LEU A 1 232 ? -2.592 -4.229 3.586 1.00 90.25 232 LEU A CA 1
ATOM 1862 C C . LEU A 1 232 ? -1.877 -3.481 2.457 1.00 90.25 232 LEU A C 1
ATOM 1864 O O . LEU A 1 232 ? -1.714 -4.023 1.366 1.00 90.25 232 LEU A O 1
ATOM 1868 N N . PHE A 1 233 ? -1.454 -2.243 2.713 1.00 92.62 233 PHE A N 1
ATOM 1869 C CA . PHE A 1 233 ? -0.755 -1.411 1.740 1.00 92.62 233 PHE A CA 1
ATOM 1870 C C . PHE A 1 233 ? 0.581 -2.036 1.339 1.00 92.62 233 PHE A C 1
ATOM 1872 O O . PHE A 1 233 ? 0.884 -2.099 0.155 1.00 92.62 233 PHE A O 1
ATOM 1879 N N . TYR A 1 234 ? 1.353 -2.553 2.296 1.00 90.19 234 TYR A N 1
ATOM 1880 C CA . TYR A 1 234 ? 2.616 -3.231 2.015 1.00 90.19 234 TYR A CA 1
ATOM 1881 C C . TYR A 1 234 ? 2.418 -4.470 1.131 1.00 90.19 234 TYR A C 1
ATOM 1883 O O . TYR A 1 234 ? 3.123 -4.631 0.135 1.00 90.19 234 TYR A O 1
ATOM 1891 N N . ILE A 1 235 ? 1.426 -5.314 1.447 1.00 88.12 235 ILE A N 1
ATOM 1892 C CA . ILE A 1 235 ? 1.075 -6.483 0.625 1.00 88.12 235 ILE A CA 1
ATOM 1893 C C . ILE A 1 235 ? 0.682 -6.038 -0.788 1.00 88.12 235 ILE A C 1
ATOM 1895 O O . ILE A 1 235 ? 1.170 -6.596 -1.769 1.00 88.12 235 ILE A O 1
ATOM 1899 N N . TYR A 1 236 ? -0.161 -5.011 -0.900 1.00 88.69 236 TYR A N 1
ATOM 1900 C CA . TYR A 1 236 ? -0.587 -4.461 -2.183 1.00 88.69 236 TYR A CA 1
ATOM 1901 C C . TYR A 1 236 ? 0.580 -3.878 -2.995 1.00 88.69 236 TYR A C 1
ATOM 1903 O O . TYR A 1 236 ? 0.704 -4.178 -4.177 1.00 88.69 236 TYR A O 1
ATOM 1911 N N . ALA A 1 237 ? 1.469 -3.100 -2.374 1.00 89.25 237 ALA A N 1
ATOM 1912 C CA . ALA A 1 237 ? 2.636 -2.516 -3.030 1.00 89.25 237 ALA A CA 1
ATOM 1913 C C . ALA A 1 237 ? 3.573 -3.599 -3.588 1.00 89.25 237 ALA A C 1
ATOM 1915 O O . ALA A 1 237 ? 4.073 -3.479 -4.706 1.00 89.25 237 ALA A O 1
ATOM 1916 N N . MET A 1 238 ? 3.755 -4.692 -2.843 1.00 86.56 238 MET A N 1
ATOM 1917 C CA . MET A 1 238 ? 4.513 -5.848 -3.314 1.00 86.56 238 MET A CA 1
ATOM 1918 C C . MET A 1 238 ? 3.797 -6.577 -4.453 1.00 86.56 238 MET A C 1
ATOM 1920 O O . MET A 1 238 ? 4.439 -6.907 -5.445 1.00 86.56 238 MET A O 1
ATOM 1924 N N . LEU A 1 239 ? 2.476 -6.772 -4.376 1.00 83.88 239 LEU A N 1
ATOM 1925 C CA . LEU A 1 239 ? 1.698 -7.334 -5.487 1.00 83.88 239 LEU A CA 1
ATOM 1926 C C . LEU A 1 239 ? 1.817 -6.487 -6.758 1.00 83.88 239 LEU A C 1
ATOM 1928 O O . LEU A 1 239 ? 2.002 -7.050 -7.830 1.00 83.88 239 LEU A O 1
ATOM 1932 N N . VAL A 1 240 ? 1.776 -5.156 -6.646 1.00 86.12 240 VAL A N 1
ATOM 1933 C CA . VAL A 1 240 ? 1.999 -4.236 -7.773 1.00 86.12 240 VAL A CA 1
ATOM 1934 C C . VAL A 1 240 ? 3.392 -4.435 -8.374 1.00 86.12 240 VAL A C 1
ATOM 1936 O O . VAL A 1 240 ? 3.523 -4.557 -9.590 1.00 86.12 240 VAL A O 1
ATOM 1939 N N . TYR A 1 241 ? 4.427 -4.531 -7.538 1.00 85.75 241 TYR A N 1
ATOM 1940 C CA . TYR A 1 241 ? 5.794 -4.791 -7.988 1.00 85.75 241 TYR A CA 1
ATOM 1941 C C . TYR A 1 241 ? 5.939 -6.138 -8.714 1.00 85.75 241 TYR A C 1
ATOM 1943 O O . TYR A 1 241 ? 6.460 -6.179 -9.829 1.00 85.75 241 TYR A O 1
ATOM 1951 N N . TYR A 1 242 ? 5.447 -7.236 -8.132 1.00 79.00 242 TYR A N 1
ATOM 1952 C CA . TYR A 1 242 ? 5.539 -8.560 -8.756 1.00 79.00 242 TYR A CA 1
ATOM 1953 C C . TYR A 1 242 ? 4.661 -8.684 -10.002 1.00 79.00 242 TYR A C 1
ATOM 1955 O O . TYR A 1 242 ? 5.085 -9.309 -10.970 1.00 79.00 242 TYR A O 1
ATOM 1963 N N . ALA A 1 243 ? 3.489 -8.046 -10.026 1.00 77.31 243 ALA A N 1
ATOM 1964 C CA . ALA A 1 243 ? 2.666 -7.961 -11.226 1.00 77.31 243 ALA A CA 1
ATOM 1965 C C . ALA A 1 243 ? 3.390 -7.191 -12.339 1.00 77.31 243 ALA A C 1
ATOM 1967 O O . ALA A 1 243 ? 3.436 -7.661 -13.470 1.00 77.31 243 ALA A O 1
ATOM 1968 N N . ALA A 1 244 ? 4.025 -6.056 -12.030 1.00 78.62 244 ALA A N 1
ATOM 1969 C CA . ALA A 1 244 ? 4.820 -5.313 -13.007 1.00 78.62 244 ALA A CA 1
ATOM 1970 C C . ALA A 1 244 ? 6.019 -6.122 -13.531 1.00 78.62 244 ALA A C 1
ATOM 1972 O O . ALA A 1 244 ? 6.308 -6.073 -14.722 1.00 78.62 244 ALA A O 1
ATOM 1973 N N . LEU A 1 245 ? 6.689 -6.902 -12.675 1.00 77.50 245 LEU A N 1
ATOM 1974 C CA . LEU A 1 245 ? 7.749 -7.827 -13.098 1.00 77.50 245 LEU A CA 1
ATOM 1975 C C . LEU A 1 245 ? 7.234 -8.967 -13.977 1.00 77.50 245 LEU A C 1
ATOM 1977 O O . LEU A 1 245 ? 7.932 -9.366 -14.907 1.00 77.50 245 LEU A O 1
ATOM 1981 N N . LEU A 1 246 ? 6.044 -9.495 -13.677 1.00 71.62 246 LEU A N 1
ATOM 1982 C CA . LEU A 1 246 ? 5.383 -10.492 -14.513 1.00 71.62 246 LEU A CA 1
ATOM 1983 C C . LEU A 1 246 ? 5.086 -9.898 -15.888 1.00 71.62 246 LEU A C 1
ATOM 1985 O O . LEU A 1 246 ? 5.500 -10.468 -16.880 1.00 71.62 246 LEU A O 1
ATOM 1989 N N . PHE A 1 247 ? 4.474 -8.719 -15.978 1.00 70.69 247 PHE A N 1
ATOM 1990 C CA . PHE A 1 247 ? 4.178 -8.106 -17.278 1.00 70.69 247 PHE A CA 1
ATOM 1991 C C . PHE A 1 247 ? 5.410 -7.564 -18.018 1.00 70.69 247 PHE A C 1
ATOM 1993 O O . PHE A 1 247 ? 5.370 -7.395 -19.234 1.00 70.69 247 PHE A O 1
ATOM 2000 N N . GLY A 1 248 ? 6.495 -7.282 -17.298 1.00 64.38 248 GLY A N 1
ATOM 2001 C CA . GLY A 1 248 ? 7.692 -6.619 -17.806 1.00 64.38 248 GLY A CA 1
ATOM 2002 C C . GLY A 1 248 ? 8.780 -7.528 -18.353 1.00 64.38 248 GLY A C 1
ATOM 2003 O O . GLY A 1 248 ? 9.937 -7.126 -18.351 1.00 64.38 248 GLY A O 1
ATOM 2004 N N . LYS A 1 249 ? 8.497 -8.744 -18.823 1.00 56.22 249 LYS A N 1
ATOM 2005 C CA . LYS A 1 249 ? 9.526 -9.528 -19.524 1.00 56.22 249 LYS A CA 1
ATOM 2006 C C . LYS A 1 249 ? 9.080 -9.996 -20.903 1.00 56.22 249 LYS A C 1
ATOM 2008 O O . LYS A 1 249 ? 8.089 -10.704 -21.041 1.00 56.22 249 LYS A O 1
ATOM 2013 N N . ARG A 1 250 ? 9.887 -9.595 -21.890 1.00 49.12 250 ARG A N 1
ATOM 2014 C CA . ARG A 1 250 ? 10.098 -10.286 -23.164 1.00 49.12 250 ARG A CA 1
ATOM 2015 C C . ARG A 1 250 ? 11.170 -11.351 -22.956 1.00 49.12 250 ARG A C 1
ATOM 2017 O O . ARG A 1 250 ? 12.162 -11.029 -22.259 1.00 49.12 250 ARG A O 1
#

Organism: NCBI:txid244584